Protein AF-A0A8S3IT95-F1 (afdb_monomer)

Organism: NCBI:txid392030

Structure (mmCIF, N/CA/C/O backbone):
data_AF-A0A8S3IT95-F1
#
_entry.id   AF-A0A8S3IT95-F1
#
loop_
_atom_site.group_PDB
_atom_site.id
_atom_site.type_symbol
_atom_site.label_atom_id
_atom_site.label_alt_id
_atom_site.label_comp_id
_atom_site.label_asym_id
_atom_site.label_entity_id
_atom_site.label_seq_id
_atom_site.pdbx_PDB_ins_code
_atom_site.Cartn_x
_atom_site.Cartn_y
_atom_site.Cartn_z
_atom_site.occupancy
_atom_site.B_iso_or_equiv
_atom_site.auth_seq_id
_atom_site.auth_comp_id
_atom_site.auth_asym_id
_atom_site.auth_atom_id
_atom_site.pdbx_PDB_model_num
ATOM 1 N N . MET A 1 1 ? -4.335 -45.337 5.263 1.00 39.06 1 MET A N 1
ATOM 2 C CA . MET A 1 1 ? -4.327 -43.861 5.205 1.00 39.06 1 MET A CA 1
ATOM 3 C C . MET A 1 1 ? -4.787 -43.366 6.561 1.00 39.06 1 MET A C 1
ATOM 5 O O . MET A 1 1 ? -5.963 -43.500 6.863 1.00 39.06 1 MET A O 1
ATOM 9 N N . SER A 1 2 ? -3.854 -42.951 7.419 1.00 42.09 2 SER A N 1
ATOM 10 C CA . SER A 1 2 ? -4.187 -42.431 8.750 1.00 42.09 2 SER A CA 1
ATOM 11 C C . SER A 1 2 ? -4.621 -40.979 8.597 1.00 42.09 2 SER A C 1
ATOM 13 O O . SER A 1 2 ? -3.853 -40.177 8.071 1.00 42.09 2 SER A O 1
ATOM 15 N N . ALA A 1 3 ? -5.851 -40.659 8.991 1.00 52.97 3 ALA A N 1
ATOM 16 C CA . ALA A 1 3 ? -6.292 -39.277 9.108 1.00 52.97 3 ALA A CA 1
ATOM 17 C C . ALA A 1 3 ? -5.609 -38.671 10.341 1.00 52.97 3 ALA A C 1
ATOM 19 O O . ALA A 1 3 ? -5.709 -39.231 11.431 1.00 52.97 3 ALA A O 1
ATOM 20 N N . PHE A 1 4 ? -4.87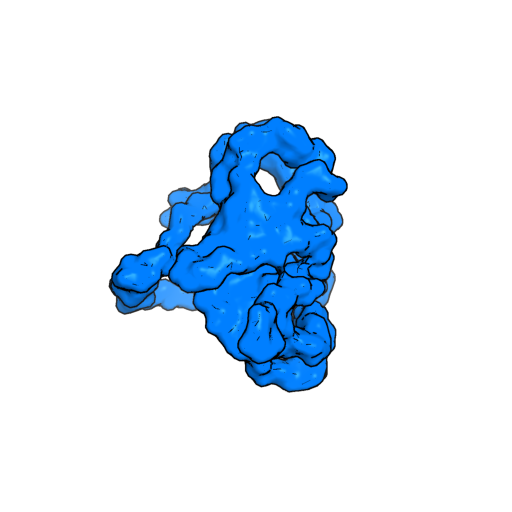2 -37.579 10.148 1.00 49.00 4 PHE A N 1
ATOM 21 C CA . PHE A 1 4 ? -4.273 -36.814 11.241 1.00 49.00 4 PHE A CA 1
ATOM 22 C C . PHE A 1 4 ? -5.365 -36.243 12.150 1.00 49.00 4 PHE A C 1
ATOM 24 O O . PHE A 1 4 ? -6.469 -35.936 11.689 1.00 49.00 4 PHE A O 1
ATOM 31 N N . SER A 1 5 ? -5.057 -36.113 13.438 1.00 67.50 5 SER A N 1
ATOM 32 C CA . SER A 1 5 ? -5.953 -35.494 14.414 1.00 67.50 5 SER A CA 1
ATOM 33 C C . SER A 1 5 ? -6.170 -34.005 14.104 1.00 67.50 5 SER A C 1
ATOM 35 O O . SER A 1 5 ? -5.347 -33.367 13.447 1.00 67.50 5 SER A O 1
ATOM 37 N N . ALA A 1 6 ? -7.271 -33.420 14.591 1.00 58.88 6 ALA A N 1
ATOM 38 C CA . ALA A 1 6 ? -7.565 -31.995 14.395 1.00 58.88 6 ALA A CA 1
ATOM 39 C C . ALA A 1 6 ? -6.437 -31.082 14.922 1.00 58.88 6 ALA A C 1
ATOM 41 O O . ALA A 1 6 ? -6.178 -30.035 14.345 1.00 58.88 6 ALA A O 1
ATOM 42 N N . GLN A 1 7 ? -5.731 -31.521 15.967 1.00 50.03 7 GLN A N 1
ATOM 43 C CA . GLN A 1 7 ? -4.608 -30.808 16.576 1.00 50.03 7 GLN A CA 1
ATO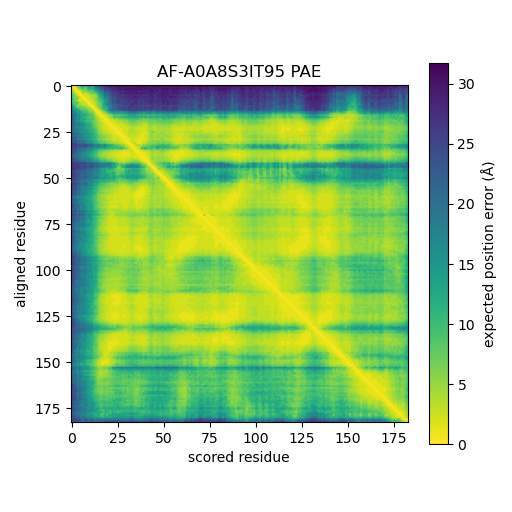M 44 C C . GLN A 1 7 ? -3.359 -30.827 15.678 1.00 50.03 7 GLN A C 1
ATOM 46 O O . GLN A 1 7 ? -2.772 -29.781 15.429 1.00 50.03 7 GLN A O 1
ATOM 51 N N . GLU A 1 8 ? -3.025 -31.980 15.088 1.00 50.78 8 GLU A N 1
ATOM 52 C CA . GLU A 1 8 ? -1.934 -32.104 14.104 1.00 50.78 8 GLU A CA 1
ATOM 53 C C . GLU A 1 8 ? -2.242 -31.354 12.796 1.00 50.78 8 GLU A C 1
ATOM 55 O O . GLU A 1 8 ? -1.333 -30.888 12.109 1.00 50.78 8 GLU A O 1
ATOM 60 N N . GLN A 1 9 ? -3.523 -31.211 12.439 1.00 54.91 9 GLN A N 1
ATOM 61 C CA . GLN A 1 9 ? -3.950 -30.363 11.322 1.00 54.91 9 GLN A CA 1
ATOM 62 C C . GLN A 1 9 ? -3.782 -28.869 11.636 1.00 54.91 9 GLN A C 1
ATOM 64 O O . GLN A 1 9 ? -3.382 -28.119 10.750 1.00 54.91 9 GLN A O 1
ATOM 69 N N . THR A 1 10 ? -4.048 -28.436 12.873 1.00 54.38 10 THR A N 1
ATOM 70 C CA . THR A 1 10 ? -3.825 -27.048 13.315 1.00 54.38 10 THR A CA 1
ATOM 71 C C . THR A 1 10 ? -2.335 -26.711 13.424 1.00 54.38 10 THR A C 1
ATOM 73 O O . THR A 1 10 ? -1.928 -25.637 12.997 1.00 54.38 10 THR A O 1
ATOM 76 N N . GLU A 1 11 ? -1.502 -27.629 13.919 1.00 52.12 11 GLU A N 1
ATOM 77 C CA . GLU A 1 11 ? -0.047 -27.424 14.003 1.00 52.12 11 GLU A CA 1
ATOM 78 C C . GLU A 1 11 ? 0.612 -27.363 12.617 1.00 52.12 11 GLU A C 1
ATOM 80 O O . GLU A 1 11 ? 1.463 -26.510 12.385 1.00 52.12 11 GLU A O 1
ATOM 85 N N . ARG A 1 12 ? 0.164 -28.178 11.651 1.00 51.81 12 ARG A N 1
ATOM 86 C CA . ARG A 1 12 ? 0.639 -28.083 10.256 1.00 51.81 12 ARG A CA 1
ATOM 87 C C . ARG A 1 12 ? 0.088 -26.882 9.489 1.00 51.81 12 ARG A C 1
ATOM 89 O O . ARG A 1 12 ? 0.729 -26.423 8.551 1.00 51.81 12 ARG A O 1
ATOM 96 N N . GLN A 1 13 ? -1.070 -26.341 9.879 1.00 50.97 13 GLN A N 1
ATOM 97 C CA . GLN A 1 13 ? -1.572 -25.072 9.329 1.00 50.97 13 GLN A CA 1
ATOM 98 C C . GLN A 1 13 ? -0.672 -23.873 9.672 1.00 50.97 13 GLN A C 1
ATOM 100 O O . GLN A 1 13 ? -0.797 -22.836 9.030 1.00 50.97 13 GLN A O 1
ATOM 105 N N . LEU A 1 14 ? 0.237 -24.006 10.644 1.00 54.38 14 LEU A N 1
ATOM 106 C CA . LEU A 1 14 ? 1.184 -22.956 11.029 1.00 54.38 14 LEU A CA 1
ATOM 107 C C . LEU A 1 14 ? 2.521 -23.016 10.270 1.00 54.38 14 LEU A C 1
ATOM 109 O O . LEU A 1 14 ? 3.334 -22.117 10.458 1.00 54.38 14 LEU A O 1
ATOM 113 N N . GLU A 1 15 ? 2.766 -24.032 9.430 1.00 61.03 15 GLU A N 1
ATOM 114 C CA . GLU A 1 15 ? 4.013 -24.145 8.644 1.00 61.03 15 GLU A CA 1
ATOM 115 C C . GLU A 1 15 ? 4.014 -23.249 7.393 1.00 61.03 15 GLU A C 1
ATOM 117 O O . GLU A 1 15 ? 5.079 -22.891 6.886 1.00 61.03 15 GLU A O 1
ATOM 122 N N . HIS A 1 16 ? 2.825 -22.885 6.897 1.00 67.38 16 HIS A N 1
ATOM 123 C CA . HIS A 1 16 ? 2.659 -22.029 5.725 1.00 67.38 16 HIS A CA 1
ATOM 124 C C . HIS A 1 16 ? 1.450 -21.103 5.889 1.00 67.38 16 HIS A C 1
ATOM 126 O O . HIS A 1 16 ? 0.327 -21.555 6.114 1.00 67.38 16 HIS A O 1
ATOM 132 N N . LEU A 1 17 ? 1.660 -19.800 5.707 1.00 78.88 17 LEU A N 1
ATOM 133 C CA . LEU A 1 17 ? 0.593 -18.804 5.701 1.00 78.88 17 LEU A CA 1
ATOM 134 C C . LEU A 1 17 ? 0.065 -18.614 4.267 1.00 78.88 17 LEU A C 1
ATOM 136 O O . LEU A 1 17 ? 0.823 -18.260 3.363 1.00 78.88 17 LEU A O 1
ATOM 140 N N . GLY A 1 18 ? -1.236 -18.825 4.055 1.00 80.31 18 GLY A N 1
ATOM 141 C CA . GLY A 1 18 ? -1.903 -18.700 2.752 1.00 80.31 18 GLY A CA 1
ATOM 142 C C . GLY A 1 18 ? -2.887 -19.849 2.482 1.00 80.31 18 GLY A C 1
ATOM 143 O O . GLY A 1 18 ? -3.231 -20.581 3.411 1.00 80.31 18 GLY A O 1
ATOM 144 N N . PRO A 1 19 ? -3.354 -20.026 1.233 1.00 85.56 19 PRO A N 1
ATOM 145 C CA . PRO A 1 19 ? -3.065 -19.197 0.062 1.00 85.56 19 PRO A CA 1
ATOM 146 C C . PRO A 1 19 ? -3.680 -17.791 0.126 1.00 85.56 19 PRO A C 1
ATOM 148 O O . PRO A 1 19 ? -4.815 -17.603 0.567 1.00 85.56 19 PRO A O 1
ATOM 151 N N . PHE A 1 20 ? -2.945 -16.804 -0.393 1.00 86.31 20 PHE A N 1
ATOM 152 C CA . PHE A 1 20 ? -3.448 -15.449 -0.624 1.00 86.31 20 PHE A CA 1
ATOM 153 C C . PHE A 1 20 ? -3.458 -15.091 -2.105 1.00 86.31 20 PHE A C 1
ATOM 155 O O . PHE A 1 20 ? -2.473 -15.278 -2.821 1.00 86.31 20 PHE A O 1
ATOM 162 N N . GLY A 1 21 ? -4.564 -14.511 -2.550 1.00 89.38 21 GLY A N 1
ATOM 163 C CA . GLY A 1 21 ? -4.659 -13.855 -3.843 1.00 89.38 21 GLY A CA 1
ATOM 164 C C . GLY A 1 21 ? -4.114 -12.435 -3.763 1.00 89.38 21 GLY A C 1
ATOM 165 O O . GLY A 1 21 ? -4.067 -11.832 -2.691 1.00 89.38 21 GLY A O 1
ATOM 166 N N . ILE A 1 22 ? -3.740 -11.888 -4.915 1.00 91.31 22 ILE A N 1
ATOM 167 C CA . ILE A 1 22 ? -3.413 -10.472 -5.059 1.00 91.31 22 ILE A CA 1
ATOM 168 C C . ILE A 1 22 ? -4.515 -9.833 -5.892 1.00 91.31 22 ILE A C 1
ATOM 170 O O . ILE A 1 22 ? -4.768 -10.268 -7.015 1.00 91.31 22 ILE A O 1
ATOM 174 N N . GLN A 1 23 ? -5.166 -8.809 -5.350 1.00 93.50 23 GLN A N 1
ATOM 175 C CA . GLN A 1 23 ? -6.208 -8.069 -6.054 1.00 93.50 23 GLN A CA 1
ATOM 176 C C . GLN A 1 23 ? -5.913 -6.578 -6.075 1.00 93.50 23 GLN A C 1
ATOM 178 O O . GLN A 1 23 ? -5.371 -6.029 -5.119 1.00 93.50 23 GLN A O 1
ATOM 183 N N . GLU A 1 24 ? -6.273 -5.950 -7.190 1.00 95.00 24 GLU A N 1
ATOM 184 C CA . GLU A 1 24 ? -6.240 -4.502 -7.352 1.00 95.00 24 GLU A CA 1
ATOM 185 C C . GLU A 1 24 ? -7.355 -3.847 -6.531 1.00 95.00 24 GLU A C 1
ATOM 187 O O . GLU A 1 24 ? -8.472 -4.364 -6.448 1.00 95.00 24 GLU A O 1
ATOM 192 N N . THR A 1 25 ? -7.038 -2.702 -5.936 1.00 93.00 25 THR A N 1
ATOM 193 C CA . THR A 1 25 ? -7.997 -1.825 -5.265 1.00 93.00 25 THR A CA 1
ATOM 194 C C . THR A 1 25 ? -8.459 -0.726 -6.223 1.00 93.00 25 THR A C 1
ATOM 196 O O . THR A 1 25 ? -7.767 -0.375 -7.178 1.00 93.00 25 THR A O 1
ATOM 199 N N . ASN A 1 26 ? -9.605 -0.113 -5.940 1.00 90.75 26 ASN A N 1
ATOM 200 C CA . ASN A 1 26 ? -10.054 1.107 -6.617 1.00 90.75 26 ASN A CA 1
ATOM 201 C C . ASN A 1 26 ? -9.569 2.382 -5.904 1.00 90.75 26 ASN A C 1
ATOM 203 O O . ASN A 1 26 ? -10.005 3.491 -6.227 1.00 90.75 26 ASN A O 1
ATOM 207 N N . ILE A 1 27 ? -8.690 2.236 -4.911 1.00 89.31 27 ILE A N 1
ATOM 208 C CA . ILE A 1 27 ? -8.175 3.336 -4.104 1.00 89.31 27 ILE A CA 1
ATOM 209 C C . ILE A 1 27 ? -7.067 4.054 -4.868 1.00 89.31 27 ILE A C 1
ATOM 211 O O . ILE A 1 27 ? -6.202 3.452 -5.500 1.00 89.31 27 ILE A O 1
ATOM 215 N N . SER A 1 28 ? -7.080 5.381 -4.786 1.00 89.00 28 SER A N 1
ATOM 216 C CA . SER A 1 28 ? -6.030 6.233 -5.338 1.00 89.00 28 SE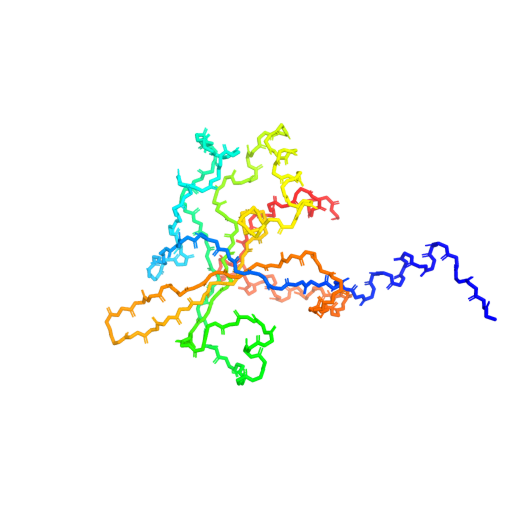R A CA 1
ATOM 217 C C . SER A 1 28 ? -5.267 6.917 -4.212 1.00 89.00 28 SER A C 1
ATOM 219 O O . SER A 1 28 ? -5.874 7.483 -3.301 1.00 89.00 28 SER A O 1
ATOM 221 N N . LEU A 1 29 ? -3.937 6.903 -4.308 1.00 92.19 29 LEU A N 1
ATOM 222 C CA . LEU A 1 29 ? -3.049 7.613 -3.392 1.00 92.19 29 LEU A CA 1
ATOM 223 C C . LEU A 1 29 ? -2.004 8.438 -4.135 1.00 92.19 29 LEU A C 1
ATOM 225 O O . LEU A 1 29 ? -1.626 8.126 -5.271 1.00 92.19 29 LEU A O 1
ATOM 229 N N . SER A 1 30 ? -1.506 9.462 -3.452 1.00 92.19 30 SER A N 1
ATOM 230 C CA . SER A 1 30 ? -0.366 10.272 -3.870 1.00 92.19 30 SER A CA 1
ATOM 231 C C . SER A 1 30 ? 0.723 10.186 -2.812 1.00 92.19 30 SER A C 1
ATOM 233 O O . SER A 1 30 ? 0.475 10.447 -1.639 1.00 92.19 30 SER A O 1
ATOM 235 N N . ILE A 1 31 ? 1.938 9.827 -3.216 1.00 91.25 31 ILE A N 1
ATOM 236 C CA . ILE A 1 31 ? 3.087 9.861 -2.309 1.00 91.25 31 ILE A CA 1
ATOM 237 C C . ILE A 1 31 ? 3.521 11.309 -2.069 1.00 91.25 31 ILE A C 1
ATOM 239 O O . ILE A 1 31 ? 3.581 12.117 -2.998 1.00 91.25 31 ILE A O 1
ATOM 243 N N . ILE A 1 32 ? 3.863 11.628 -0.828 1.00 86.69 32 ILE A N 1
ATOM 244 C CA . ILE A 1 32 ? 4.503 12.886 -0.465 1.00 86.69 32 ILE A CA 1
ATOM 245 C C . ILE A 1 32 ? 6.006 12.623 -0.505 1.00 86.69 32 ILE A C 1
ATOM 247 O O . ILE A 1 32 ? 6.564 11.978 0.388 1.00 86.69 32 ILE A O 1
ATOM 251 N N . GLN A 1 33 ? 6.658 13.094 -1.569 1.00 75.62 33 GLN A N 1
ATOM 252 C CA . GLN A 1 33 ? 8.087 12.865 -1.788 1.00 75.62 33 GLN A CA 1
ATOM 253 C C . GLN A 1 33 ? 8.908 13.243 -0.545 1.00 75.62 33 GLN A C 1
ATOM 255 O O . GLN A 1 33 ? 8.577 14.188 0.165 1.00 75.62 33 GLN A O 1
ATOM 260 N N . GLU A 1 34 ? 9.957 12.462 -0.276 1.00 78.38 34 GLU A N 1
ATOM 261 C CA . GLU A 1 34 ? 10.928 12.668 0.815 1.00 78.38 34 GLU A CA 1
ATOM 262 C C . GLU A 1 34 ? 10.406 12.487 2.252 1.00 78.38 34 GLU A C 1
ATOM 264 O O . GLU A 1 34 ? 11.217 12.366 3.165 1.00 78.38 34 GLU A O 1
ATOM 269 N N . SER A 1 35 ? 9.092 12.392 2.475 1.00 80.88 35 SER A N 1
ATOM 270 C CA . SER A 1 35 ? 8.526 12.294 3.833 1.00 80.88 35 SER A CA 1
ATOM 271 C C . SER A 1 35 ? 8.174 10.873 4.286 1.00 80.88 35 SER A C 1
ATOM 273 O O . SER A 1 35 ? 7.872 10.671 5.456 1.00 80.88 35 SER A O 1
ATOM 275 N N . GLY A 1 36 ? 8.183 9.887 3.380 1.00 87.75 36 GLY A N 1
ATOM 276 C CA . GLY A 1 36 ? 7.691 8.535 3.684 1.00 87.75 36 GLY A CA 1
ATOM 277 C C . GLY A 1 36 ? 6.175 8.473 3.914 1.00 87.75 36 GLY A C 1
ATOM 278 O O . GLY A 1 36 ? 5.661 7.446 4.352 1.00 87.75 36 GLY A O 1
ATOM 279 N N . MET A 1 37 ? 5.462 9.565 3.624 1.00 92.31 37 MET A N 1
ATOM 280 C CA . MET A 1 37 ? 4.022 9.701 3.810 1.00 92.31 37 MET A CA 1
ATOM 281 C C . MET A 1 37 ? 3.286 9.630 2.472 1.00 92.31 37 MET A C 1
ATOM 283 O O . MET A 1 37 ? 3.841 9.910 1.408 1.00 92.31 37 MET A O 1
ATOM 287 N N . TYR A 1 38 ? 2.000 9.311 2.519 1.00 93.62 38 TYR A N 1
ATOM 288 C CA . TYR A 1 38 ? 1.088 9.420 1.386 1.00 93.62 38 TYR A CA 1
ATOM 289 C C . TYR A 1 38 ? -0.211 10.108 1.803 1.00 93.62 38 TYR A C 1
ATOM 291 O O . TYR A 1 38 ? -0.557 10.128 2.983 1.00 93.62 38 TYR A O 1
ATOM 299 N N . THR A 1 39 ? -0.940 10.632 0.819 1.00 93.25 39 THR A N 1
ATOM 300 C CA . THR A 1 39 ? -2.352 11.000 0.948 1.00 93.25 39 THR A CA 1
ATOM 301 C C . THR A 1 39 ? -3.218 10.034 0.152 1.00 93.25 39 THR A C 1
ATOM 303 O O . THR A 1 39 ? -2.801 9.541 -0.899 1.00 93.25 39 THR A O 1
ATOM 306 N N . VAL A 1 40 ? -4.418 9.742 0.640 1.00 90.69 40 VAL A N 1
ATOM 307 C CA . VAL A 1 40 ? -5.365 8.813 0.016 1.00 90.69 40 VAL A CA 1
ATOM 308 C C . VAL A 1 40 ? -6.736 9.460 -0.102 1.00 90.69 40 VAL A C 1
ATOM 310 O O . VAL A 1 40 ? -7.156 10.197 0.779 1.00 90.69 40 VAL A O 1
ATOM 313 N N . ASN A 1 41 ? -7.441 9.201 -1.203 1.00 85.62 41 ASN A N 1
ATOM 314 C CA . ASN A 1 41 ? -8.823 9.649 -1.349 1.00 85.62 41 ASN A CA 1
ATOM 315 C C . ASN A 1 41 ? -9.784 8.541 -0.894 1.00 85.62 41 ASN A C 1
ATOM 317 O O . ASN A 1 41 ? -9.991 7.567 -1.621 1.00 85.62 41 ASN A O 1
ATOM 321 N N . LEU A 1 42 ? -10.373 8.704 0.296 1.00 77.88 42 LEU A N 1
ATOM 322 C CA . LEU A 1 42 ? -11.351 7.768 0.869 1.00 77.88 42 LEU A CA 1
ATOM 323 C C . LEU A 1 42 ? -12.813 8.140 0.560 1.00 77.88 42 LEU A C 1
ATOM 325 O O . LEU A 1 42 ? -13.714 7.310 0.703 1.00 77.88 42 LEU A O 1
ATOM 329 N N . ASN A 1 43 ? -13.056 9.378 0.121 1.00 63.09 43 ASN A N 1
ATOM 330 C CA . ASN A 1 43 ? -14.362 10.038 0.191 1.00 63.09 43 ASN A CA 1
ATOM 331 C C . ASN A 1 43 ? -15.407 9.528 -0.817 1.00 63.09 43 ASN A C 1
ATOM 333 O O . ASN A 1 43 ? -16.595 9.777 -0.632 1.00 63.09 43 ASN A O 1
ATOM 337 N N . GLU A 1 44 ? -15.009 8.799 -1.863 1.00 60.38 44 GLU A N 1
ATOM 338 C CA . GLU A 1 44 ? -15.931 8.401 -2.944 1.00 60.38 44 GLU A CA 1
ATOM 339 C C . GLU A 1 44 ? -16.287 6.908 -2.987 1.00 60.38 44 GLU A C 1
ATOM 341 O O . GLU A 1 44 ? -17.100 6.509 -3.822 1.00 60.38 44 GLU A O 1
ATOM 346 N N . ARG A 1 45 ? -15.668 6.053 -2.159 1.00 63.88 45 ARG A N 1
ATOM 347 C CA . ARG A 1 45 ? -15.690 4.598 -2.426 1.00 63.88 45 ARG A CA 1
ATOM 348 C C . ARG A 1 45 ? -16.132 3.705 -1.280 1.00 63.88 45 ARG A C 1
ATOM 350 O O . ARG A 1 45 ? -16.497 2.561 -1.531 1.00 63.88 45 ARG A O 1
ATOM 357 N N . LEU A 1 46 ? -16.138 4.196 -0.044 1.00 71.69 46 LEU A N 1
ATOM 358 C CA . LEU A 1 46 ? -16.336 3.340 1.123 1.00 71.69 46 LEU A CA 1
ATOM 359 C C . LEU A 1 46 ? -17.472 3.856 1.993 1.00 71.69 46 LEU A C 1
ATOM 361 O O . LEU A 1 46 ? -17.243 4.482 3.020 1.00 71.69 46 LEU A O 1
ATOM 365 N N . ASP A 1 47 ? -18.709 3.521 1.624 1.00 70.38 47 ASP A N 1
ATOM 366 C CA . ASP A 1 47 ? -19.925 3.934 2.345 1.00 70.38 47 ASP A CA 1
ATOM 367 C C . ASP A 1 47 ? -19.869 3.630 3.850 1.00 70.38 47 ASP A C 1
ATOM 369 O O . ASP A 1 47 ? -20.362 4.397 4.672 1.00 70.38 47 ASP A O 1
ATOM 373 N N . ALA A 1 48 ? -19.237 2.514 4.238 1.00 67.62 48 ALA A N 1
ATOM 374 C CA . ALA A 1 48 ? -19.082 2.146 5.650 1.00 67.62 48 ALA A CA 1
ATOM 375 C C . ALA A 1 48 ? -18.135 3.073 6.437 1.00 67.62 48 ALA A C 1
ATOM 377 O O . ALA A 1 48 ? -18.135 3.035 7.668 1.00 67.62 48 ALA A O 1
ATOM 378 N N . LEU A 1 49 ? -17.324 3.857 5.728 1.00 67.75 49 LEU A N 1
ATOM 379 C CA . LEU A 1 49 ? -16.350 4.811 6.255 1.00 67.75 49 LEU A CA 1
ATOM 380 C C . LEU A 1 49 ? -16.694 6.256 5.895 1.00 67.75 49 LEU A C 1
ATOM 382 O O . LEU A 1 49 ? -16.000 7.167 6.339 1.00 67.75 49 LEU A O 1
ATOM 386 N N . ALA A 1 50 ? -17.772 6.481 5.140 1.00 65.12 50 ALA A N 1
ATOM 387 C CA . ALA A 1 50 ? -18.274 7.815 4.874 1.00 65.12 50 ALA A CA 1
ATOM 388 C C . ALA A 1 50 ? -18.511 8.534 6.212 1.00 65.12 50 ALA A C 1
ATOM 390 O O . ALA A 1 50 ? -19.279 8.066 7.058 1.00 65.12 50 ALA A O 1
ATOM 391 N N . ASN A 1 51 ? -17.844 9.676 6.401 1.00 65.12 51 ASN A N 1
ATOM 392 C CA . ASN A 1 51 ? -17.853 10.447 7.648 1.00 65.12 51 ASN A CA 1
ATOM 393 C C . ASN A 1 51 ? -17.259 9.696 8.857 1.00 65.12 51 ASN A C 1
ATOM 395 O O . ASN A 1 51 ? -17.801 9.770 9.963 1.00 65.12 51 ASN A O 1
ATOM 399 N N . CYS A 1 52 ? -16.175 8.942 8.668 1.00 73.00 52 CYS A N 1
ATOM 400 C CA . CYS A 1 52 ? -15.381 8.401 9.770 1.00 73.00 52 CYS A CA 1
ATOM 401 C C . CYS A 1 52 ? -14.295 9.418 10.167 1.00 73.00 52 CYS A C 1
ATOM 403 O O . CYS A 1 52 ? -13.234 9.407 9.552 1.00 73.00 52 CYS A O 1
ATOM 405 N N . PRO A 1 53 ? -14.526 10.305 11.158 1.00 75.25 53 PRO A N 1
ATOM 406 C CA . PRO A 1 53 ? -13.541 11.321 11.540 1.00 75.25 53 PRO A CA 1
ATOM 407 C C . PRO A 1 53 ? -12.252 10.727 12.120 1.00 75.25 53 PRO A C 1
ATOM 409 O O . PRO A 1 53 ? -11.267 11.440 12.251 1.00 75.25 53 PRO A O 1
ATOM 412 N N . GLU A 1 54 ? -12.273 9.452 12.512 1.00 83.25 54 GLU A N 1
ATOM 413 C CA . GLU A 1 54 ? -11.121 8.756 13.073 1.00 83.25 54 GLU A CA 1
ATOM 414 C C . GLU A 1 54 ? -10.120 8.301 12.014 1.00 83.25 54 GLU A C 1
ATOM 416 O O . GLU A 1 54 ? -8.973 8.094 12.371 1.00 83.25 54 GLU A O 1
ATOM 421 N N . ILE A 1 55 ? -10.521 8.110 10.750 1.00 81.94 55 ILE A N 1
ATOM 422 C CA . ILE A 1 55 ? -9.574 7.729 9.693 1.00 81.94 55 ILE A CA 1
ATOM 423 C C . ILE A 1 55 ? -9.116 8.996 8.991 1.00 81.94 55 ILE A C 1
ATOM 425 O O . ILE A 1 55 ? -9.928 9.736 8.436 1.00 81.94 55 ILE A O 1
ATOM 429 N N . GLU A 1 56 ? -7.812 9.222 8.995 1.00 86.81 56 GLU A N 1
ATOM 430 C CA . GLU A 1 56 ? -7.219 10.331 8.268 1.00 86.81 56 GLU A CA 1
ATOM 431 C C . GLU A 1 56 ? -6.949 9.940 6.810 1.00 86.81 56 GLU A C 1
ATOM 433 O O . GLU A 1 56 ? -6.610 8.798 6.496 1.00 86.81 56 GLU A O 1
ATOM 438 N N . ASP A 1 57 ? -7.005 10.922 5.911 1.00 88.31 57 ASP A N 1
ATOM 439 C CA . ASP A 1 57 ? -6.659 10.766 4.491 1.00 88.31 57 ASP A CA 1
ATOM 440 C C . ASP A 1 57 ? -5.130 10.709 4.262 1.00 88.31 57 ASP A C 1
ATOM 442 O O . ASP A 1 57 ? -4.631 11.048 3.185 1.00 88.31 57 ASP A O 1
ATOM 446 N N . VAL A 1 58 ? -4.360 10.303 5.276 1.00 90.31 58 VAL A N 1
ATOM 447 C CA . VAL A 1 58 ? -2.897 10.217 5.249 1.00 90.31 58 VAL A CA 1
ATOM 448 C C . VAL A 1 58 ? -2.403 8.912 5.864 1.00 90.31 58 VAL A C 1
ATOM 450 O O . VAL A 1 58 ? -3.049 8.321 6.726 1.00 90.31 58 VAL A O 1
ATOM 453 N N . GLY A 1 59 ? -1.221 8.468 5.455 1.00 90.38 59 GLY A N 1
ATOM 454 C CA . GLY A 1 59 ? -0.556 7.323 6.072 1.00 90.38 59 GLY A CA 1
ATOM 455 C C . GLY A 1 59 ? 0.920 7.250 5.713 1.00 90.38 59 GLY A C 1
ATOM 456 O O . GLY A 1 59 ? 1.461 8.157 5.080 1.00 90.38 59 GLY A O 1
ATOM 457 N N . GLN A 1 60 ? 1.572 6.162 6.117 1.00 91.31 60 GLN A N 1
ATOM 458 C CA . GLN A 1 60 ? 2.998 5.939 5.873 1.00 91.31 60 GLN A CA 1
ATOM 459 C C . GLN A 1 60 ? 3.235 4.870 4.809 1.00 91.31 60 GLN A C 1
ATOM 461 O O . GLN A 1 60 ? 2.430 3.957 4.619 1.00 91.31 60 GLN A O 1
ATOM 466 N N . HIS A 1 61 ? 4.380 4.927 4.143 1.00 92.62 61 HIS A N 1
ATOM 467 C CA . HIS A 1 61 ? 4.818 3.884 3.228 1.00 92.62 61 HIS A CA 1
ATOM 468 C C . HIS A 1 61 ? 6.270 3.477 3.495 1.00 92.62 61 HIS A C 1
ATOM 470 O O . HIS A 1 61 ? 7.100 4.254 3.962 1.00 92.62 61 HIS A O 1
ATOM 476 N N . ALA A 1 62 ? 6.599 2.231 3.171 1.00 91.06 62 ALA A N 1
ATOM 477 C CA . ALA A 1 62 ? 7.967 1.739 3.160 1.00 91.06 62 ALA A CA 1
ATOM 478 C C . ALA A 1 62 ? 8.802 2.448 2.070 1.00 91.06 62 ALA A C 1
ATOM 480 O O . ALA A 1 62 ? 8.236 3.030 1.137 1.00 91.06 62 ALA A O 1
ATOM 481 N N . PRO A 1 63 ? 10.146 2.384 2.130 1.00 90.19 63 PRO A N 1
ATOM 482 C CA . PRO A 1 63 ? 10.998 2.923 1.075 1.00 90.19 63 PRO A CA 1
ATOM 483 C C . PRO A 1 63 ? 10.611 2.403 -0.315 1.00 90.19 63 PRO A C 1
ATOM 485 O O . PRO A 1 63 ? 10.289 1.225 -0.486 1.00 90.19 63 PRO A O 1
ATOM 488 N N . ILE A 1 64 ? 10.654 3.289 -1.308 1.00 93.31 64 ILE A N 1
ATOM 489 C CA . ILE A 1 64 ? 10.347 2.942 -2.696 1.00 93.31 64 ILE A CA 1
ATOM 490 C C . ILE A 1 64 ? 11.510 2.143 -3.284 1.00 93.31 64 ILE A C 1
ATOM 492 O O . ILE A 1 64 ? 12.663 2.565 -3.214 1.00 93.31 64 ILE A O 1
ATOM 496 N N . ALA A 1 65 ? 11.191 1.003 -3.891 1.00 93.88 65 ALA A N 1
ATOM 497 C CA . ALA A 1 65 ? 12.149 0.086 -4.492 1.00 93.88 65 ALA A CA 1
ATOM 498 C C . ALA A 1 65 ? 11.827 -0.160 -5.977 1.00 93.88 65 ALA A C 1
ATOM 500 O O . ALA A 1 65 ? 10.664 -0.071 -6.383 1.00 93.88 65 ALA A O 1
ATOM 501 N N . PRO A 1 66 ? 12.827 -0.475 -6.818 1.00 96.38 66 PRO A N 1
ATOM 502 C CA . PRO A 1 66 ? 12.587 -0.854 -8.205 1.00 96.38 66 PRO A CA 1
ATOM 503 C C . PRO A 1 66 ? 11.869 -2.206 -8.290 1.00 96.38 66 PRO A C 1
ATOM 505 O O . PRO A 1 66 ? 12.128 -3.117 -7.504 1.00 96.38 66 PRO A O 1
ATOM 508 N N . VAL A 1 67 ? 10.999 -2.373 -9.287 1.00 96.06 67 VAL A N 1
ATOM 509 C CA . VAL A 1 67 ? 10.406 -3.682 -9.596 1.00 96.06 67 VAL A CA 1
ATOM 510 C C . VAL A 1 67 ? 11.472 -4.564 -10.251 1.00 96.06 67 VAL A C 1
ATOM 512 O O . VAL A 1 67 ? 11.918 -4.280 -11.360 1.00 96.06 67 VAL A O 1
ATOM 515 N N . THR A 1 68 ? 11.856 -5.653 -9.585 1.00 94.94 68 THR A N 1
ATOM 516 C CA . THR A 1 68 ? 12.905 -6.584 -10.047 1.00 94.94 68 THR A CA 1
ATOM 517 C C . THR A 1 68 ? 12.362 -7.860 -10.694 1.00 94.94 68 THR A C 1
ATOM 519 O O . THR A 1 68 ? 13.116 -8.625 -11.292 1.00 94.94 68 THR A O 1
ATOM 522 N N . LEU A 1 69 ? 11.052 -8.100 -10.590 1.00 92.19 69 LEU A N 1
ATOM 523 C CA . LEU A 1 69 ? 10.408 -9.300 -11.117 1.00 92.19 69 LEU A CA 1
ATOM 524 C C . LEU A 1 69 ? 10.386 -9.311 -12.653 1.00 92.19 69 LEU A C 1
ATOM 526 O O . LEU A 1 69 ? 10.186 -8.282 -13.303 1.00 92.19 69 LEU A O 1
ATOM 530 N N . ASN A 1 70 ? 10.548 -10.500 -13.237 1.00 93.00 70 ASN A N 1
ATOM 531 C CA . ASN A 1 70 ? 10.419 -10.712 -14.681 1.00 93.00 70 ASN A CA 1
ATOM 532 C C . ASN A 1 70 ? 8.943 -10.690 -15.131 1.00 93.00 70 ASN A C 1
ATOM 534 O O . ASN A 1 70 ? 8.034 -10.688 -14.305 1.00 93.00 70 ASN A O 1
ATOM 538 N N . GLY A 1 71 ? 8.689 -10.693 -16.445 1.00 91.25 71 GLY A N 1
ATOM 539 C CA . GLY A 1 71 ? 7.330 -10.579 -16.995 1.00 91.25 71 GLY A CA 1
ATOM 540 C C . GLY A 1 71 ? 6.339 -11.629 -16.475 1.00 91.25 71 GLY A C 1
ATOM 541 O O . GLY A 1 71 ? 5.226 -11.273 -16.110 1.00 91.25 71 GLY A O 1
ATOM 542 N N . VAL A 1 72 ? 6.759 -12.894 -16.360 1.00 90.44 72 VAL A N 1
ATOM 543 C CA . VAL A 1 72 ? 5.892 -13.987 -15.878 1.00 90.44 72 VAL A CA 1
ATOM 544 C C . VAL A 1 72 ? 5.529 -13.790 -14.407 1.00 90.44 72 VAL A C 1
ATOM 546 O O . VAL A 1 72 ? 4.360 -13.871 -14.043 1.00 90.44 72 VAL A O 1
ATOM 549 N N . ALA A 1 73 ? 6.517 -13.485 -13.562 1.00 89.62 73 ALA A N 1
ATOM 550 C CA . ALA A 1 73 ? 6.285 -13.237 -12.142 1.00 89.62 73 ALA A CA 1
ATOM 551 C C . ALA A 1 73 ? 5.453 -11.966 -11.905 1.00 89.62 73 ALA A C 1
ATOM 553 O O . ALA A 1 73 ? 4.636 -11.929 -10.990 1.00 89.62 73 ALA A O 1
ATOM 554 N N . ARG A 1 74 ? 5.621 -10.936 -12.744 1.00 93.62 74 ARG A N 1
ATOM 555 C CA . ARG A 1 74 ? 4.811 -9.710 -12.695 1.00 93.62 74 ARG A CA 1
ATOM 556 C C . ARG A 1 74 ? 3.353 -9.978 -13.030 1.00 93.62 74 ARG A C 1
ATOM 558 O O . ARG A 1 74 ? 2.491 -9.536 -12.280 1.00 93.62 74 ARG A O 1
ATOM 565 N N . ASP A 1 75 ? 3.096 -10.705 -14.115 1.00 90.94 75 ASP A N 1
ATOM 566 C CA . ASP A 1 75 ? 1.736 -11.048 -14.530 1.00 90.94 75 ASP A CA 1
ATOM 567 C C . ASP A 1 75 ? 1.056 -11.918 -13.448 1.00 90.94 75 ASP A C 1
ATOM 569 O O . ASP A 1 75 ? -0.084 -11.654 -13.075 1.00 90.94 75 ASP A O 1
ATOM 573 N N . ALA A 1 76 ? 1.778 -12.878 -12.853 1.00 87.44 76 ALA A N 1
ATOM 574 C CA . ALA A 1 76 ? 1.268 -13.702 -11.750 1.00 87.44 76 ALA A CA 1
ATOM 575 C C . ALA A 1 76 ? 0.977 -12.904 -10.463 1.00 87.44 76 ALA A C 1
ATOM 577 O O . ALA A 1 76 ? 0.041 -13.226 -9.736 1.00 87.44 76 ALA A O 1
ATOM 578 N N . ALA A 1 77 ? 1.759 -11.857 -10.187 1.00 88.56 77 ALA A N 1
ATOM 579 C CA . ALA A 1 77 ? 1.574 -10.979 -9.032 1.00 88.56 77 ALA A CA 1
ATOM 580 C C . ALA A 1 77 ? 0.639 -9.781 -9.312 1.00 88.56 77 ALA A C 1
ATOM 582 O O . ALA A 1 77 ? 0.582 -8.841 -8.517 1.00 88.56 77 ALA A O 1
ATOM 583 N N . ASN A 1 78 ? -0.066 -9.792 -10.450 1.00 93.44 78 ASN A N 1
ATOM 584 C CA . ASN A 1 78 ? -0.941 -8.712 -10.904 1.00 93.44 78 ASN A CA 1
ATOM 585 C C . ASN A 1 78 ? -0.253 -7.328 -10.910 1.00 93.44 78 ASN A C 1
ATOM 587 O O . ASN A 1 78 ? -0.844 -6.319 -10.535 1.00 93.44 78 ASN A O 1
ATOM 591 N N . ILE A 1 79 ? 1.030 -7.267 -11.279 1.00 95.50 79 ILE A N 1
ATOM 592 C CA . ILE A 1 79 ? 1.810 -6.023 -11.300 1.00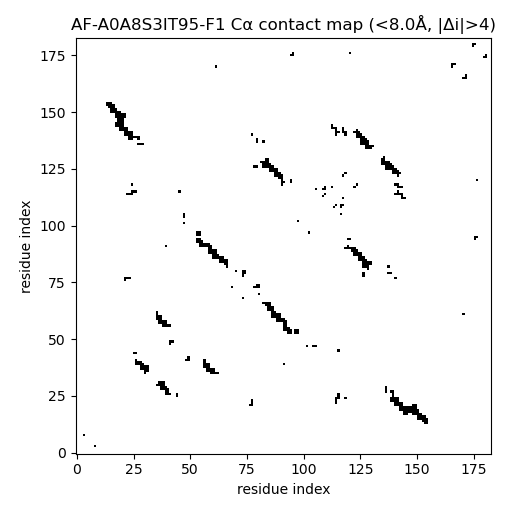 95.50 79 ILE A CA 1
ATOM 593 C C . ILE A 1 79 ? 1.610 -5.321 -12.649 1.00 95.50 79 ILE A C 1
ATOM 595 O O . ILE A 1 79 ? 1.891 -5.932 -13.686 1.00 95.50 79 ILE A O 1
ATOM 599 N N . PRO A 1 80 ? 1.266 -4.016 -12.685 1.00 95.81 80 PRO A N 1
ATOM 600 C CA . PRO A 1 80 ? 1.176 -3.277 -13.938 1.00 95.81 80 PRO A CA 1
ATOM 601 C C . PRO A 1 80 ? 2.455 -3.413 -14.765 1.00 95.81 80 PRO A C 1
ATOM 603 O O . PRO A 1 80 ? 3.556 -3.139 -14.279 1.00 95.81 80 PRO A O 1
ATOM 606 N N . ARG A 1 81 ? 2.344 -3.757 -16.052 1.00 94.12 81 ARG A N 1
ATOM 607 C CA . ARG A 1 81 ? 3.513 -3.943 -16.943 1.00 94.12 81 ARG A CA 1
ATOM 608 C C . ARG A 1 81 ? 4.416 -2.718 -17.044 1.00 94.12 81 ARG A C 1
ATOM 610 O O . ARG A 1 81 ? 5.620 -2.839 -17.221 1.00 94.12 81 ARG A O 1
ATOM 617 N N . SER A 1 82 ? 3.836 -1.535 -16.895 1.00 95.38 82 SER A N 1
ATOM 618 C CA . SER A 1 82 ? 4.558 -0.267 -16.934 1.00 95.38 82 SER A CA 1
ATOM 619 C C . SER A 1 82 ? 5.094 0.203 -15.580 1.00 95.38 82 SER A C 1
ATOM 621 O O . SER A 1 82 ? 5.607 1.316 -15.499 1.00 95.38 82 SER A O 1
ATOM 623 N N . ALA A 1 83 ? 4.894 -0.567 -14.505 1.00 97.31 83 ALA A N 1
ATOM 624 C CA . ALA A 1 83 ? 5.431 -0.222 -13.195 1.00 97.31 83 ALA A CA 1
ATOM 625 C C . ALA A 1 83 ? 6.959 -0.330 -13.218 1.00 97.31 83 ALA A C 1
ATOM 627 O O . ALA A 1 83 ? 7.512 -1.347 -13.647 1.00 97.31 83 ALA A O 1
ATOM 628 N N . THR A 1 84 ? 7.636 0.716 -12.764 1.00 96.19 84 THR A N 1
ATOM 629 C CA . THR A 1 84 ? 9.095 0.727 -12.614 1.00 96.19 84 THR A CA 1
ATOM 630 C C . THR A 1 84 ? 9.504 0.597 -11.155 1.00 96.19 84 THR A C 1
ATOM 632 O O . THR A 1 84 ? 10.568 0.053 -10.872 1.00 96.19 84 THR A O 1
ATOM 635 N N . HIS A 1 85 ? 8.642 1.029 -10.233 1.00 96.50 85 HIS A N 1
ATOM 636 C CA . HIS A 1 85 ? 8.898 1.027 -8.798 1.00 96.50 85 HIS A CA 1
ATOM 637 C C . HIS A 1 85 ? 7.663 0.584 -8.018 1.00 96.50 85 HIS A C 1
ATOM 639 O O . HIS A 1 85 ? 6.544 0.612 -8.538 1.00 96.50 85 HIS A O 1
ATOM 645 N N . PHE A 1 86 ? 7.871 0.198 -6.766 1.00 96.75 86 PHE A N 1
ATOM 646 C CA . PHE A 1 86 ? 6.814 -0.148 -5.830 1.00 96.75 86 PHE A CA 1
ATOM 647 C C . PHE A 1 86 ? 7.216 0.188 -4.391 1.00 96.75 86 PHE A C 1
ATOM 649 O O . PHE A 1 86 ? 8.398 0.354 -4.088 1.00 96.75 86 PHE A O 1
ATOM 656 N N . CYS A 1 87 ? 6.238 0.267 -3.497 1.00 95.19 87 CYS A N 1
ATOM 657 C CA . CYS A 1 87 ? 6.463 0.230 -2.056 1.00 95.19 87 CYS A CA 1
ATOM 658 C C . CYS A 1 87 ? 5.299 -0.472 -1.353 1.00 95.19 87 CYS A C 1
ATOM 660 O O . CYS A 1 87 ? 4.217 -0.628 -1.922 1.00 95.19 87 CYS A O 1
ATOM 662 N N . TRP A 1 88 ? 5.531 -0.892 -0.111 1.00 93.94 88 TRP A N 1
ATOM 663 C CA . TRP A 1 88 ? 4.442 -1.239 0.795 1.00 93.94 88 TRP A CA 1
ATOM 664 C C . TRP A 1 88 ? 3.840 0.036 1.378 1.00 93.94 88 TRP A C 1
ATOM 666 O O . TRP A 1 88 ? 4.571 0.920 1.818 1.00 93.94 88 TRP A O 1
ATOM 676 N N . VAL A 1 89 ? 2.521 0.115 1.401 1.00 93.69 89 VAL A N 1
ATOM 677 C CA . VAL A 1 89 ? 1.736 1.207 1.958 1.00 93.69 89 VAL A CA 1
ATOM 678 C C . VAL A 1 89 ? 1.012 0.663 3.175 1.00 93.69 89 VAL A C 1
ATOM 680 O O . VAL A 1 89 ? 0.262 -0.306 3.064 1.00 93.69 89 VAL A O 1
ATOM 683 N N . TYR A 1 90 ? 1.269 1.261 4.334 1.00 90.94 90 TYR A N 1
ATOM 684 C CA . TYR A 1 90 ? 0.624 0.873 5.583 1.00 90.94 90 TYR A CA 1
ATOM 685 C C . TYR A 1 90 ? -0.814 1.412 5.632 1.00 90.94 90 TYR A C 1
ATOM 687 O O . TYR A 1 90 ? -1.116 2.383 4.928 1.00 90.94 90 TYR A O 1
ATOM 695 N N . PRO A 1 91 ? -1.690 0.822 6.466 1.00 89.44 91 PRO A N 1
ATOM 696 C CA . PRO A 1 91 ? -3.009 1.376 6.763 1.00 89.44 91 PRO A CA 1
ATOM 697 C C . PRO A 1 91 ? -2.984 2.894 7.012 1.00 89.44 91 PRO A C 1
ATOM 699 O O . PRO A 1 91 ? -2.034 3.382 7.635 1.00 89.44 91 PRO A O 1
ATOM 702 N N . PRO A 1 92 ? -4.002 3.649 6.556 1.00 88.38 92 PRO A N 1
ATOM 703 C CA . PRO A 1 92 ? -4.116 5.064 6.887 1.00 88.38 92 PRO A CA 1
ATOM 704 C C . PRO A 1 92 ? -4.172 5.296 8.398 1.00 88.38 92 PRO A C 1
ATOM 706 O O . PRO A 1 92 ? -4.612 4.433 9.170 1.00 88.38 92 PRO A O 1
ATOM 709 N N . ALA A 1 93 ? -3.727 6.476 8.823 1.00 85.50 93 ALA A N 1
ATOM 710 C CA . ALA A 1 93 ? -3.706 6.838 10.229 1.00 85.50 93 ALA A CA 1
ATOM 711 C C . ALA A 1 93 ? -5.117 6.792 10.839 1.00 85.50 93 ALA A C 1
ATOM 713 O O . ALA A 1 93 ? -6.125 7.064 10.184 1.00 85.50 93 ALA A O 1
ATOM 714 N N . GLY A 1 94 ? -5.173 6.390 12.110 1.00 81.50 94 GLY A N 1
ATOM 715 C CA . GLY A 1 94 ? -6.405 6.347 12.895 1.00 81.50 94 GLY A CA 1
ATOM 716 C C . GLY A 1 94 ? -7.332 5.149 12.644 1.00 81.50 94 GLY A C 1
ATOM 717 O O . GLY A 1 94 ? -8.313 4.967 13.366 1.00 81.50 94 GLY A O 1
ATOM 718 N N . PHE A 1 95 ? -6.969 4.222 11.748 1.00 79.44 95 PHE A N 1
ATOM 719 C CA . PHE A 1 95 ? -7.690 2.950 11.584 1.00 79.44 95 PHE A CA 1
ATOM 720 C C . PHE A 1 95 ? -7.797 2.131 12.893 1.00 79.44 95 PHE A C 1
ATOM 722 O O . PHE A 1 95 ? -8.805 1.476 13.156 1.00 79.44 95 PHE A O 1
ATOM 729 N N . THR A 1 96 ? -6.797 2.209 13.773 1.00 72.31 96 THR A N 1
ATOM 730 C CA . THR A 1 96 ? -6.810 1.548 15.095 1.00 72.31 96 THR A CA 1
ATOM 731 C C . THR A 1 96 ? -7.816 2.130 16.073 1.00 72.31 96 THR A C 1
ATOM 733 O O . THR A 1 96 ? -8.256 1.445 16.997 1.00 72.31 96 THR A O 1
ATOM 736 N N . GLN A 1 97 ? -8.184 3.393 15.871 1.00 79.94 97 GLN A N 1
ATOM 737 C CA . GLN A 1 97 ? -9.019 4.186 16.771 1.00 79.94 97 GLN A CA 1
ATOM 738 C C . GLN A 1 97 ? -10.511 3.993 16.469 1.00 79.94 97 GLN A C 1
ATOM 740 O O . GLN A 1 97 ? -11.376 4.579 17.120 1.00 79.94 97 GLN A O 1
ATOM 745 N N . LEU A 1 98 ? -10.833 3.146 15.488 1.00 79.06 98 LEU A N 1
ATOM 746 C CA . LEU A 1 98 ? -12.199 2.803 15.139 1.00 79.06 98 LEU A CA 1
ATOM 747 C C . LEU A 1 98 ? -12.942 2.156 16.309 1.00 79.06 98 LEU A C 1
ATOM 749 O O . LEU A 1 98 ? -12.449 1.244 16.969 1.00 79.06 98 LEU A O 1
ATOM 753 N N . SER A 1 99 ? -14.197 2.565 16.503 1.00 82.12 99 SER A N 1
ATOM 754 C CA . SER A 1 99 ? -15.095 1.886 17.441 1.00 82.12 99 SER A CA 1
ATOM 755 C C . SER A 1 99 ? -15.342 0.426 17.040 1.00 82.12 99 SER A C 1
ATOM 757 O O . SER A 1 99 ? -15.396 0.092 15.854 1.00 82.12 99 SER A O 1
ATOM 759 N N . GLU A 1 100 ? -15.615 -0.435 18.022 1.00 81.12 100 GLU A N 1
ATOM 760 C CA . GLU A 1 100 ? -15.913 -1.861 17.803 1.00 81.12 100 GLU A CA 1
ATOM 761 C C . GLU A 1 100 ? -17.051 -2.097 16.797 1.00 81.12 100 GLU A C 1
ATOM 763 O O . GLU A 1 100 ? -16.993 -2.993 15.956 1.00 81.12 100 GLU A O 1
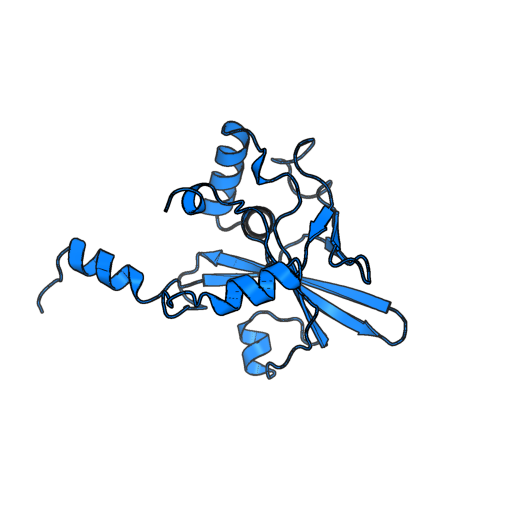ATOM 768 N N . LYS A 1 101 ? -18.072 -1.230 16.793 1.00 82.00 101 LYS A N 1
ATOM 769 C CA . LYS A 1 101 ? -19.167 -1.285 15.812 1.00 82.00 101 LYS A CA 1
ATOM 770 C C . LYS A 1 101 ? -18.674 -1.075 14.373 1.00 82.00 101 LYS A C 1
ATOM 772 O O . LYS A 1 101 ? -19.174 -1.720 13.443 1.00 82.00 101 LYS A O 1
ATOM 777 N N . ARG A 1 102 ? -17.722 -0.158 14.172 1.00 80.69 102 ARG A N 1
ATOM 778 C CA . ARG A 1 102 ? -17.125 0.105 12.856 1.00 80.69 102 ARG A CA 1
ATOM 779 C C . ARG A 1 102 ? -16.171 -1.013 12.458 1.00 80.69 102 ARG A C 1
ATOM 781 O O . ARG A 1 102 ? -16.320 -1.524 11.349 1.00 80.69 102 ARG A O 1
ATOM 788 N N . LYS A 1 103 ? -15.317 -1.482 13.375 1.00 79.56 103 LYS A N 1
ATOM 789 C CA . LYS A 1 103 ? -14.477 -2.673 13.162 1.00 79.56 103 LYS A CA 1
ATOM 790 C C . LYS A 1 103 ? -15.313 -3.876 12.726 1.00 79.56 103 LYS A C 1
ATOM 792 O O . LYS A 1 103 ? -15.040 -4.461 11.689 1.00 79.56 103 LYS A O 1
ATOM 797 N N . ALA A 1 104 ? -16.424 -4.170 13.404 1.00 80.81 104 ALA A N 1
ATOM 798 C CA . ALA A 1 104 ? -17.333 -5.253 13.016 1.00 80.81 104 ALA A CA 1
ATOM 799 C C . ALA A 1 104 ? -17.941 -5.073 11.609 1.00 80.81 104 ALA A C 1
ATOM 801 O O . ALA A 1 104 ? -18.225 -6.045 10.905 1.00 80.81 104 ALA A O 1
ATOM 802 N N . THR A 1 105 ? -18.162 -3.833 11.168 1.00 81.56 105 THR A N 1
ATOM 803 C CA . THR A 1 105 ? -18.657 -3.553 9.812 1.00 81.56 105 THR A CA 1
ATOM 804 C C . THR A 1 105 ? -17.573 -3.776 8.763 1.00 81.56 105 THR A C 1
ATOM 806 O O . THR A 1 105 ? -17.847 -4.430 7.757 1.00 81.56 105 THR A O 1
ATOM 809 N N . ILE A 1 106 ? -16.351 -3.317 9.028 1.00 80.62 106 ILE A N 1
ATOM 810 C CA . ILE A 1 106 ? -15.184 -3.551 8.173 1.00 80.62 106 ILE A CA 1
ATOM 811 C C . ILE A 1 106 ? -14.860 -5.044 8.108 1.00 80.62 106 ILE A C 1
ATOM 813 O O . ILE A 1 106 ? -14.741 -5.584 7.016 1.00 80.62 106 ILE A O 1
ATOM 817 N N . ASN A 1 107 ? -14.860 -5.753 9.236 1.00 80.69 107 ASN A N 1
ATOM 818 C CA . ASN A 1 107 ? -14.596 -7.192 9.298 1.00 80.69 107 ASN A CA 1
ATOM 819 C C . ASN A 1 107 ? -15.580 -8.002 8.445 1.00 80.69 107 ASN A C 1
ATOM 821 O O . ASN A 1 107 ? -15.185 -8.954 7.777 1.00 80.69 107 ASN A O 1
ATOM 825 N N . ARG A 1 108 ? -16.857 -7.600 8.378 1.00 81.69 108 ARG A N 1
ATOM 826 C CA . ARG A 1 108 ? -17.831 -8.232 7.468 1.00 81.69 108 ARG A CA 1
ATOM 827 C C . ARG A 1 108 ? -17.519 -7.992 5.989 1.00 81.69 108 ARG A C 1
ATOM 829 O O . ARG A 1 108 ? -17.878 -8.833 5.169 1.00 81.69 108 ARG A O 1
ATOM 836 N N . LYS A 1 109 ? -16.908 -6.859 5.638 1.00 82.44 109 LYS A N 1
ATOM 837 C CA . LYS A 1 109 ? -16.458 -6.551 4.272 1.00 82.44 109 LYS A CA 1
ATOM 838 C C . LYS A 1 109 ? -15.158 -7.288 3.938 1.00 82.44 109 LYS A C 1
ATOM 840 O O . LYS A 1 109 ? -15.096 -7.930 2.895 1.00 82.44 109 LYS A O 1
ATOM 845 N N . LEU A 1 110 ? -14.201 -7.318 4.866 1.00 80.50 110 LEU A N 1
ATOM 846 C CA . LEU A 1 110 ? -12.979 -8.128 4.781 1.00 80.50 110 LEU A CA 1
ATOM 847 C C . LEU A 1 110 ? -13.292 -9.613 4.578 1.00 80.50 110 LEU A C 1
ATOM 849 O O . LEU A 1 110 ? -12.731 -10.250 3.694 1.00 80.50 110 LEU A O 1
ATOM 853 N N . ALA A 1 111 ? -14.256 -10.158 5.327 1.00 79.56 111 ALA A N 1
ATOM 854 C CA . ALA A 1 111 ? -14.684 -11.552 5.195 1.00 79.56 111 ALA A CA 1
ATOM 855 C C . ALA A 1 111 ? -15.280 -11.887 3.815 1.00 79.56 111 ALA A C 1
ATOM 857 O O . ALA A 1 111 ? -15.363 -13.057 3.450 1.00 79.56 111 ALA A O 1
ATOM 858 N N . ARG A 1 112 ? -15.699 -10.873 3.047 1.00 82.44 112 ARG A N 1
ATOM 859 C CA . ARG A 1 112 ? -16.172 -11.014 1.662 1.00 82.44 112 ARG A CA 1
ATOM 860 C C . ARG A 1 112 ? -15.057 -10.828 0.629 1.00 82.44 112 ARG A C 1
ATOM 862 O O . ARG A 1 112 ? -15.346 -10.912 -0.558 1.00 82.44 112 ARG A O 1
ATOM 869 N N . GLY A 1 113 ? -13.821 -10.589 1.070 1.00 82.25 113 GLY A N 1
ATOM 870 C CA . GLY A 1 113 ? -12.659 -10.414 0.202 1.00 82.25 113 GLY A CA 1
ATOM 871 C C . GLY A 1 113 ? -12.639 -9.079 -0.537 1.00 82.25 113 GLY A C 1
ATOM 872 O O . GLY A 1 113 ? -12.121 -9.022 -1.643 1.00 82.25 113 GLY A O 1
ATOM 873 N N . ASP A 1 114 ? -13.232 -8.023 0.026 1.00 87.94 114 ASP A N 1
ATOM 874 C CA . ASP A 1 114 ? -13.244 -6.706 -0.615 1.00 87.94 114 ASP A CA 1
ATOM 875 C C . ASP A 1 114 ? -11.834 -6.067 -0.558 1.00 87.94 114 ASP A C 1
ATOM 877 O O . ASP A 1 114 ? -11.320 -5.833 0.548 1.00 87.94 114 ASP A O 1
ATOM 881 N N . PRO A 1 115 ? -11.174 -5.813 -1.706 1.00 90.50 115 PRO A N 1
ATOM 882 C CA . PRO A 1 115 ? -9.780 -5.375 -1.738 1.00 90.50 115 PRO A CA 1
ATOM 883 C C . PRO A 1 115 ? -9.587 -3.977 -1.143 1.00 90.50 115 PRO A C 1
ATOM 885 O O . PRO A 1 115 ? -8.571 -3.741 -0.490 1.00 90.50 115 PRO A O 1
ATOM 888 N N . ASP A 1 116 ? -10.566 -3.079 -1.273 1.00 90.00 116 ASP A N 1
ATOM 889 C CA . ASP A 1 116 ? -10.457 -1.709 -0.761 1.00 90.00 116 ASP A CA 1
ATOM 890 C C . ASP A 1 116 ? -10.486 -1.699 0.774 1.00 90.00 116 ASP A C 1
ATOM 892 O O . ASP A 1 116 ? -9.686 -1.030 1.425 1.00 90.00 116 ASP A O 1
ATOM 896 N N . TYR A 1 117 ? -11.357 -2.509 1.384 1.00 88.00 117 TYR A N 1
ATOM 897 C CA . TYR A 1 117 ? -11.355 -2.681 2.841 1.00 88.00 117 TYR A CA 1
ATOM 898 C C . TYR A 1 117 ? -10.109 -3.417 3.326 1.00 88.00 117 TYR A C 1
ATOM 900 O O . TYR A 1 117 ? -9.624 -3.138 4.423 1.00 88.00 117 TYR A O 1
ATOM 908 N N . THR A 1 118 ? -9.579 -4.335 2.518 1.00 89.25 118 THR A N 1
ATOM 909 C CA . THR A 1 118 ? -8.367 -5.076 2.874 1.00 89.25 118 THR A CA 1
ATOM 910 C C . THR A 1 118 ? -7.135 -4.182 2.871 1.00 89.25 118 THR A C 1
ATOM 912 O O . THR A 1 118 ? -6.338 -4.256 3.805 1.00 89.25 118 THR A O 1
ATOM 915 N N . PHE A 1 119 ? -7.038 -3.260 1.910 1.00 90.12 119 PHE A N 1
ATOM 916 C CA . PHE A 1 119 ? -6.049 -2.185 1.930 1.00 90.12 119 PHE A CA 1
ATOM 917 C C . PHE A 1 119 ? -6.098 -1.380 3.221 1.00 90.12 119 PHE A C 1
ATOM 919 O O . PHE A 1 119 ? -5.068 -1.135 3.839 1.00 90.12 119 PHE A O 1
ATOM 926 N N . LEU A 1 120 ? -7.289 -0.973 3.650 1.00 87.19 120 LEU A N 1
ATOM 927 C CA . LEU A 1 120 ? -7.404 -0.145 4.844 1.00 87.19 120 LEU A CA 1
ATOM 928 C C . LEU A 1 120 ? -7.042 -0.885 6.123 1.00 87.19 120 LEU A C 1
ATOM 930 O O . LEU A 1 120 ? -6.510 -0.269 7.037 1.00 87.19 120 LEU A O 1
ATOM 934 N N . ALA A 1 121 ? -7.328 -2.183 6.191 1.00 84.75 121 ALA A N 1
ATOM 935 C CA . ALA A 1 121 ? -7.043 -2.974 7.377 1.00 84.75 121 ALA A CA 1
ATOM 936 C C . ALA A 1 121 ? -5.579 -3.412 7.466 1.00 84.75 121 ALA A C 1
ATOM 938 O O . ALA A 1 121 ? -5.005 -3.414 8.552 1.00 84.75 121 ALA A O 1
ATOM 939 N N . LEU A 1 122 ? -4.985 -3.804 6.338 1.00 86.19 122 LEU A N 1
ATOM 940 C CA . LEU A 1 122 ? -3.680 -4.466 6.310 1.00 86.19 122 LEU A CA 1
ATOM 941 C C . LEU A 1 122 ? -2.609 -3.660 5.576 1.00 86.19 122 LEU A C 1
ATOM 943 O O . LEU A 1 122 ? -1.427 -3.839 5.850 1.00 86.19 122 LEU A O 1
ATOM 947 N N . GLY A 1 123 ? -2.998 -2.768 4.670 1.00 91.19 123 GLY A N 1
ATOM 948 C CA . GLY A 1 123 ? -2.108 -2.109 3.722 1.00 91.19 123 GLY A CA 1
ATOM 949 C C . GLY A 1 123 ? -2.053 -2.824 2.371 1.00 91.19 123 GLY A C 1
ATOM 950 O O . GLY A 1 123 ? -2.853 -3.713 2.061 1.00 91.19 123 GLY A O 1
ATOM 951 N N . GLY A 1 124 ? -1.104 -2.422 1.530 1.00 94.31 124 GLY A N 1
ATOM 952 C CA . GLY A 1 124 ? -0.939 -3.000 0.199 1.00 94.31 124 GLY A CA 1
ATOM 953 C C . GLY A 1 124 ? 0.320 -2.549 -0.527 1.00 94.31 124 GLY A C 1
ATOM 954 O O . GLY A 1 124 ? 1.053 -1.675 -0.076 1.00 94.31 124 GLY A O 1
ATOM 955 N N . PHE A 1 125 ? 0.574 -3.140 -1.688 1.00 96.00 125 PHE A N 1
ATOM 956 C CA . PHE A 1 125 ? 1.662 -2.757 -2.577 1.00 96.00 125 PHE A CA 1
ATOM 957 C C . PHE A 1 125 ? 1.193 -1.696 -3.565 1.00 96.00 125 PHE A C 1
ATOM 959 O O . PHE A 1 125 ? 0.389 -1.983 -4.449 1.00 96.00 125 PHE A O 1
ATOM 966 N N . ALA A 1 126 ? 1.725 -0.482 -3.451 1.00 96.75 126 ALA A N 1
ATOM 967 C CA . ALA A 1 126 ? 1.520 0.559 -4.448 1.00 96.75 126 ALA A CA 1
ATOM 968 C C . ALA A 1 126 ? 2.591 0.463 -5.536 1.00 96.75 126 ALA A C 1
ATOM 970 O O . ALA A 1 126 ? 3.781 0.340 -5.243 1.00 96.75 126 ALA A O 1
ATOM 971 N N . TYR A 1 127 ? 2.166 0.546 -6.794 1.00 97.12 127 TYR A N 1
ATOM 972 C CA . TYR A 1 127 ? 3.026 0.480 -7.968 1.00 97.12 127 TYR A CA 1
ATOM 973 C C . TYR A 1 127 ? 3.047 1.808 -8.699 1.00 97.12 127 TYR A C 1
ATOM 975 O O . TYR A 1 127 ? 2.012 2.432 -8.938 1.00 97.12 127 TYR A O 1
ATOM 983 N N . PHE A 1 128 ? 4.238 2.204 -9.131 1.00 96.38 128 PHE A N 1
ATOM 984 C CA . PHE A 1 128 ? 4.476 3.515 -9.707 1.00 96.38 128 PHE A CA 1
ATOM 985 C C . PHE A 1 128 ? 5.158 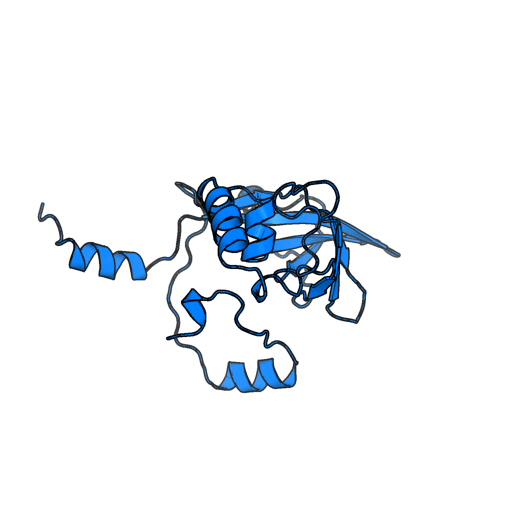3.426 -11.061 1.00 96.38 128 PHE A C 1
ATOM 987 O O . PHE A 1 128 ? 5.951 2.520 -11.338 1.00 96.38 128 PHE A O 1
ATOM 994 N N . ARG A 1 129 ? 4.913 4.450 -11.875 1.00 95.69 129 ARG A N 1
ATOM 995 C CA . ARG A 1 129 ? 5.773 4.814 -12.994 1.00 95.69 129 ARG A CA 1
ATOM 996 C C . ARG A 1 129 ? 6.509 6.096 -12.651 1.00 95.69 129 ARG A C 1
ATOM 998 O O . ARG A 1 129 ? 5.884 7.116 -12.369 1.00 95.69 129 ARG A O 1
ATOM 1005 N N . PHE A 1 130 ? 7.829 6.008 -12.671 1.00 92.19 130 PHE A N 1
ATOM 1006 C CA . PHE A 1 130 ? 8.714 7.156 -12.553 1.00 92.19 130 PHE A CA 1
ATOM 1007 C C . PHE A 1 130 ? 9.061 7.621 -13.961 1.00 92.19 130 PHE A C 1
ATOM 1009 O O . PHE A 1 130 ? 9.730 6.899 -14.700 1.00 92.19 130 PHE A O 1
ATOM 1016 N N . ASP A 1 131 ? 8.591 8.812 -14.306 1.00 88.00 131 ASP A N 1
ATOM 1017 C CA . ASP A 1 131 ? 9.020 9.545 -15.489 1.00 88.00 131 ASP A CA 1
ATOM 1018 C C . ASP A 1 131 ? 9.994 10.655 -15.052 1.00 88.00 131 ASP A C 1
ATOM 1020 O O . ASP A 1 131 ? 10.163 10.927 -13.863 1.00 88.00 131 ASP A O 1
ATOM 1024 N N . LYS A 1 132 ? 10.650 11.330 -16.005 1.00 83.94 132 LYS A N 1
ATOM 1025 C CA . LYS A 1 132 ? 11.726 12.307 -15.724 1.00 83.94 132 LYS A CA 1
ATOM 1026 C C . LYS A 1 132 ? 11.341 13.415 -14.724 1.00 83.94 132 LYS A C 1
ATOM 1028 O O . LYS A 1 132 ? 12.222 13.957 -14.065 1.00 83.94 132 LYS A O 1
ATOM 1033 N N . TYR A 1 133 ? 10.055 13.756 -14.631 1.00 84.75 133 TYR A N 1
ATOM 1034 C CA . TYR A 1 133 ? 9.552 14.870 -13.818 1.00 84.75 133 TYR A CA 1
ATOM 1035 C C . TYR A 1 133 ? 8.319 14.521 -12.978 1.00 84.75 133 TYR A C 1
ATOM 1037 O O . TYR A 1 133 ? 7.726 15.411 -12.375 1.00 84.75 133 TYR A O 1
ATOM 1045 N N . SER A 1 134 ? 7.886 13.261 -12.962 1.00 85.62 134 SER A N 1
ATOM 1046 C CA . SER A 1 134 ? 6.645 12.881 -12.292 1.00 85.62 134 SER A CA 1
ATOM 1047 C C . SER A 1 134 ? 6.692 11.455 -11.768 1.00 85.62 134 SER A C 1
ATOM 1049 O O . SER A 1 134 ? 7.288 10.558 -12.365 1.00 85.62 134 SER A O 1
ATOM 1051 N N . VAL A 1 135 ? 6.002 11.250 -10.648 1.00 90.12 135 VAL A N 1
ATOM 1052 C CA . VAL A 1 135 ? 5.664 9.923 -10.146 1.00 90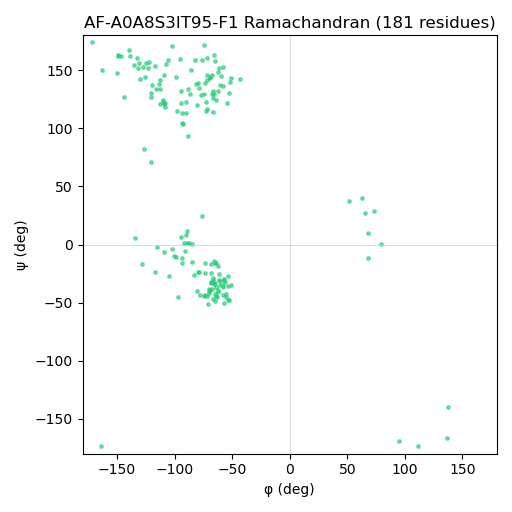.12 135 VAL A CA 1
ATOM 1053 C C . VAL A 1 135 ? 4.171 9.737 -10.332 1.00 90.12 135 VAL A C 1
ATOM 1055 O O . VAL A 1 135 ? 3.372 10.515 -9.816 1.00 90.12 135 VAL A O 1
ATOM 1058 N N . LYS A 1 136 ? 3.795 8.713 -11.093 1.00 93.19 136 LYS A N 1
ATOM 1059 C CA . LYS A 1 136 ? 2.400 8.335 -11.290 1.00 93.19 136 LYS A CA 1
ATOM 1060 C C . LYS A 1 136 ? 2.117 7.035 -10.552 1.00 93.19 136 LYS A C 1
ATOM 1062 O O . LYS A 1 136 ? 2.690 6.003 -10.907 1.00 93.19 136 LYS A O 1
ATOM 1067 N N . THR A 1 137 ? 1.206 7.073 -9.584 1.00 94.75 137 THR A N 1
ATOM 1068 C CA . THR A 1 137 ? 0.590 5.865 -9.019 1.00 94.75 137 THR A CA 1
ATOM 1069 C C . THR A 1 137 ? -0.210 5.176 -10.119 1.00 94.75 137 THR A C 1
ATOM 1071 O O . THR A 1 137 ? -1.036 5.802 -10.785 1.00 94.75 137 THR A O 1
ATOM 1074 N N . LEU A 1 138 ? 0.096 3.908 -10.371 1.00 95.75 138 LEU A N 1
ATOM 1075 C CA . LEU A 1 138 ? -0.570 3.105 -11.392 1.00 95.75 138 LEU A CA 1
ATOM 1076 C C . LEU A 1 138 ? -1.670 2.243 -10.794 1.00 95.75 138 LEU A C 1
ATOM 1078 O O . LEU A 1 138 ? -2.730 2.140 -11.392 1.00 95.75 138 LEU A O 1
ATOM 1082 N N . GLN A 1 139 ? -1.369 1.598 -9.669 1.00 96.06 139 GLN A N 1
ATOM 1083 C CA . GLN A 1 139 ? -2.194 0.548 -9.091 1.00 96.06 139 GLN A CA 1
ATOM 1084 C C . GLN A 1 139 ? -1.791 0.332 -7.635 1.00 96.06 139 GLN A C 1
ATOM 1086 O O . GLN A 1 139 ? -0.619 0.508 -7.288 1.00 96.06 139 GLN A O 1
ATOM 1091 N N . ILE A 1 140 ? -2.742 -0.088 -6.810 1.00 95.75 140 ILE A N 1
ATOM 1092 C CA . ILE A 1 140 ? -2.488 -0.608 -5.469 1.00 95.75 140 ILE A CA 1
ATOM 1093 C C . ILE A 1 140 ? -3.029 -2.030 -5.430 1.00 95.75 140 ILE A C 1
ATOM 1095 O O . ILE A 1 140 ? -4.165 -2.270 -5.829 1.00 95.75 140 ILE A O 1
ATOM 1099 N N . ASN A 1 141 ? -2.212 -2.959 -4.948 1.00 95.50 141 ASN A N 1
ATOM 1100 C CA . ASN A 1 141 ? -2.594 -4.348 -4.761 1.00 95.50 141 ASN A CA 1
ATOM 1101 C C . ASN A 1 141 ? -2.647 -4.721 -3.291 1.00 95.50 141 ASN A C 1
ATOM 1103 O O . ASN A 1 141 ? -1.745 -4.375 -2.530 1.00 95.50 141 ASN A O 1
ATOM 1107 N N . CYS A 1 142 ? -3.632 -5.528 -2.923 1.00 92.81 142 CYS A N 1
ATOM 1108 C CA . CYS A 1 142 ? -3.791 -6.055 -1.576 1.00 92.81 142 CYS A CA 1
ATOM 1109 C C . CYS A 1 142 ? -3.871 -7.574 -1.577 1.00 92.81 142 CYS A C 1
ATOM 1111 O O . CYS A 1 142 ? -4.222 -8.204 -2.579 1.00 92.81 142 CYS A O 1
ATOM 1113 N N . LEU A 1 143 ? -3.527 -8.151 -0.428 1.00 88.50 143 LEU A N 1
ATOM 1114 C CA . LEU A 1 143 ? -3.691 -9.575 -0.179 1.00 88.50 143 LEU A CA 1
ATOM 1115 C C . LEU A 1 143 ? -5.158 -9.853 0.108 1.00 88.50 143 LEU A C 1
ATOM 1117 O O . LEU A 1 143 ? -5.731 -9.224 0.984 1.00 88.50 143 LEU A O 1
ATOM 1121 N N . VAL A 1 144 ? -5.752 -10.814 -0.580 1.00 87.62 144 VAL A N 1
ATOM 1122 C CA . VAL A 1 144 ? -7.100 -11.303 -0.277 1.00 87.62 144 VAL A CA 1
ATOM 1123 C C . VAL A 1 144 ? -7.047 -12.793 0.005 1.00 87.62 144 VAL A C 1
ATOM 1125 O O . VAL A 1 144 ? -6.142 -13.496 -0.449 1.00 87.62 144 VAL A O 1
ATOM 1128 N N . LYS A 1 145 ? -8.032 -13.309 0.739 1.00 83.94 145 LYS A N 1
ATOM 1129 C CA . LYS A 1 145 ? -8.194 -14.757 0.858 1.00 83.94 145 LYS A CA 1
ATOM 1130 C C . LYS A 1 145 ? -8.492 -15.340 -0.525 1.00 83.94 145 LYS A C 1
ATOM 1132 O O . LYS A 1 145 ? -9.365 -14.835 -1.227 1.00 83.94 145 LYS A O 1
ATOM 1137 N N . ALA A 1 146 ? -7.785 -16.399 -0.896 1.00 85.06 146 ALA A N 1
ATOM 1138 C CA . ALA A 1 146 ? -8.004 -17.109 -2.148 1.00 85.06 146 ALA A CA 1
ATOM 1139 C C . ALA A 1 146 ? -7.883 -18.618 -1.930 1.00 85.06 146 ALA A C 1
ATOM 1141 O O . ALA A 1 146 ? -7.409 -19.058 -0.887 1.00 85.06 146 ALA A O 1
ATOM 1142 N N . ASP A 1 147 ? -8.306 -19.400 -2.921 1.00 83.19 147 ASP A N 1
ATOM 1143 C CA . ASP A 1 147 ? -8.150 -20.862 -2.913 1.00 83.19 147 ASP A CA 1
ATOM 1144 C C . ASP A 1 147 ? -6.770 -21.296 -3.442 1.00 83.19 147 ASP A C 1
ATOM 1146 O O . ASP A 1 147 ? -6.344 -22.435 -3.262 1.00 83.19 147 ASP A O 1
ATOM 1150 N N . ASN A 1 148 ? -6.056 -20.383 -4.105 1.00 79.75 148 ASN A N 1
ATOM 1151 C CA . ASN A 1 148 ? -4.701 -20.546 -4.617 1.00 79.75 148 ASN A CA 1
ATOM 1152 C C . ASN A 1 148 ? -3.960 -19.196 -4.604 1.00 79.75 148 ASN A C 1
ATOM 1154 O O . ASN A 1 148 ? -4.579 -18.141 -4.492 1.00 79.75 148 ASN A O 1
ATOM 1158 N N . GLY A 1 149 ? -2.629 -19.218 -4.710 1.00 83.62 149 GLY A N 1
ATOM 1159 C CA . GLY A 1 149 ? -1.831 -17.994 -4.820 1.00 83.62 149 GLY A CA 1
ATOM 1160 C C . GLY A 1 149 ? -0.560 -18.012 -3.982 1.00 83.62 149 GLY A C 1
ATOM 1161 O O . GLY A 1 149 ? 0.149 -19.020 -3.931 1.00 83.62 149 GLY A O 1
ATOM 1162 N N . LEU A 1 150 ? -0.256 -16.873 -3.364 1.00 82.69 150 LEU A N 1
ATOM 1163 C CA . LEU A 1 150 ? 0.923 -16.679 -2.534 1.00 82.69 150 LEU A CA 1
ATOM 1164 C C . LEU A 1 150 ? 0.844 -17.530 -1.270 1.00 82.69 150 LEU A C 1
ATOM 1166 O O . LEU A 1 150 ? -0.158 -17.512 -0.556 1.00 82.69 150 LEU A O 1
ATOM 1170 N N . HIS A 1 151 ? 1.941 -18.224 -1.000 1.00 84.75 151 HIS A N 1
ATOM 1171 C CA . HIS A 1 151 ? 2.193 -18.909 0.254 1.00 84.75 151 HIS A CA 1
ATOM 1172 C C . HIS A 1 151 ? 3.452 -18.300 0.849 1.00 84.75 151 HIS A C 1
ATOM 1174 O O . HIS A 1 151 ? 4.418 -18.037 0.129 1.00 84.75 151 HIS A O 1
ATOM 1180 N N . PHE A 1 152 ? 3.418 -18.053 2.147 1.00 82.12 152 PHE A N 1
ATOM 1181 C CA . PHE A 1 152 ? 4.571 -17.585 2.889 1.00 82.12 152 PHE A CA 1
ATOM 1182 C C . PHE A 1 152 ? 5.035 -18.713 3.794 1.00 82.12 152 PHE A C 1
ATOM 1184 O O . PHE A 1 152 ? 4.253 -19.243 4.583 1.00 82.12 152 PHE A O 1
ATOM 1191 N N . ASP A 1 153 ? 6.305 -19.068 3.656 1.00 79.81 153 ASP A N 1
ATOM 1192 C CA . ASP A 1 153 ? 6.975 -19.964 4.585 1.00 79.81 153 ASP A CA 1
ATOM 1193 C C . ASP A 1 153 ? 7.215 -19.255 5.922 1.00 79.81 153 ASP A C 1
ATOM 1195 O O . ASP A 1 153 ? 7.242 -18.022 6.008 1.00 79.81 153 ASP A O 1
ATOM 1199 N N . GLY A 1 154 ? 7.439 -20.047 6.964 1.00 69.31 154 GLY A N 1
ATOM 1200 C CA . GLY A 1 154 ? 7.667 -19.546 8.314 1.00 69.31 154 GLY A CA 1
ATOM 1201 C C . GLY A 1 154 ? 6.502 -19.891 9.241 1.00 69.31 154 GLY A C 1
ATOM 1202 O O . GLY A 1 154 ? 5.620 -20.648 8.853 1.00 69.31 154 GLY A O 1
ATOM 1203 N N . PRO A 1 155 ? 6.491 -19.382 10.483 1.00 73.56 155 PRO A N 1
ATOM 1204 C CA . PRO A 1 155 ? 7.159 -18.170 10.964 1.00 73.56 155 PRO A CA 1
ATOM 1205 C C . PRO A 1 155 ? 8.687 -18.277 11.089 1.00 73.56 155 PRO A C 1
ATOM 1207 O O . PRO A 1 155 ? 9.231 -19.316 11.451 1.00 73.56 155 PRO A O 1
ATOM 1210 N N . TYR A 1 156 ? 9.390 -17.170 10.830 1.00 81.00 156 TYR A N 1
ATOM 1211 C CA . TYR A 1 156 ? 10.833 -17.046 11.068 1.00 81.00 156 TYR A CA 1
ATOM 1212 C C . TYR A 1 156 ? 11.110 -16.328 12.393 1.00 81.00 156 TYR A C 1
ATOM 1214 O O . TYR A 1 156 ? 10.414 -15.377 12.750 1.00 81.00 156 TYR A O 1
ATOM 1222 N N . SER A 1 157 ? 12.160 -16.741 13.109 1.00 84.62 157 SER A N 1
ATOM 1223 C CA . SER A 1 157 ? 12.573 -16.075 14.349 1.00 84.62 157 SER A CA 1
ATOM 1224 C C . SER A 1 157 ? 13.082 -14.658 14.082 1.00 84.62 157 SER A C 1
ATOM 1226 O O . SER A 1 157 ? 14.012 -14.453 13.298 1.00 84.62 157 SER A O 1
ATOM 1228 N N . TRP A 1 158 ? 12.499 -13.685 14.780 1.00 87.00 158 TRP A N 1
ATOM 1229 C CA . TRP A 1 158 ? 12.941 -12.296 14.744 1.00 87.00 158 TRP A CA 1
ATOM 1230 C C . TRP A 1 158 ? 14.339 -12.144 15.356 1.00 87.00 158 TRP A C 1
ATOM 1232 O O . TRP A 1 158 ? 14.580 -12.592 16.477 1.00 87.00 158 TRP A O 1
ATOM 1242 N N . GLN A 1 159 ? 15.256 -11.480 14.648 1.00 90.25 159 GLN A N 1
ATOM 1243 C CA . GLN A 1 159 ? 16.602 -11.205 15.155 1.00 90.25 159 GLN A CA 1
ATOM 1244 C C . GLN A 1 159 ? 16.664 -9.818 15.797 1.00 90.25 159 GLN A C 1
ATOM 1246 O O . GLN A 1 159 ? 16.234 -8.821 15.215 1.00 90.25 159 GLN A O 1
ATOM 1251 N N . SER A 1 160 ? 17.236 -9.731 16.999 1.00 88.44 160 SER A N 1
ATOM 1252 C CA . SER A 1 160 ? 17.276 -8.478 17.769 1.00 88.44 160 SER A CA 1
ATOM 1253 C C . SER A 1 160 ? 18.037 -7.341 17.068 1.00 88.44 160 SER A C 1
ATOM 1255 O O . SER A 1 160 ? 17.745 -6.164 17.305 1.00 88.44 160 SER A O 1
ATOM 1257 N N . GLU A 1 161 ? 18.989 -7.653 16.178 1.00 91.62 161 GLU A N 1
ATOM 1258 C CA . GLU A 1 161 ? 19.651 -6.639 15.353 1.00 91.62 161 GLU A CA 1
ATOM 1259 C C . GLU A 1 161 ? 18.687 -5.891 14.423 1.00 91.62 161 GLU A C 1
ATOM 1261 O O . GLU A 1 161 ? 18.898 -4.700 14.175 1.00 91.62 161 GLU A O 1
ATOM 1266 N N . TYR A 1 162 ? 17.609 -6.537 13.963 1.00 90.44 162 TYR A N 1
ATOM 1267 C CA . TYR A 1 162 ? 16.619 -5.910 13.089 1.00 90.44 162 TYR A CA 1
ATOM 1268 C C . TYR A 1 162 ? 15.912 -4.777 13.821 1.00 90.44 162 TYR A C 1
ATOM 1270 O O . TYR A 1 162 ? 15.790 -3.686 13.269 1.00 90.44 162 TYR A O 1
ATOM 1278 N N . THR A 1 163 ? 15.548 -4.980 15.093 1.00 88.88 163 THR A N 1
ATOM 1279 C CA . THR A 1 163 ? 14.957 -3.927 15.931 1.00 88.88 163 THR A CA 1
ATOM 1280 C C . THR A 1 163 ? 15.873 -2.715 16.013 1.00 88.88 163 THR A C 1
ATOM 1282 O O . THR A 1 163 ? 15.447 -1.603 15.729 1.00 88.88 163 THR A O 1
ATOM 1285 N N . LYS A 1 164 ? 17.159 -2.907 16.327 1.00 86.19 164 LYS A N 1
ATOM 1286 C CA . LYS A 1 164 ? 18.105 -1.784 16.445 1.00 86.19 164 LYS A CA 1
ATOM 1287 C C . LYS A 1 164 ? 18.186 -0.969 15.154 1.00 86.19 164 LYS A C 1
ATOM 1289 O O . LYS A 1 164 ? 18.209 0.260 15.207 1.00 86.19 164 LYS A O 1
ATOM 1294 N N . HIS A 1 165 ? 18.237 -1.647 14.010 1.00 86.19 165 HIS A N 1
ATOM 1295 C CA . HIS A 1 165 ? 18.347 -0.988 12.715 1.00 86.19 165 HIS A CA 1
ATOM 1296 C C . HIS A 1 165 ? 17.048 -0.272 12.327 1.00 86.19 165 HIS A C 1
ATOM 1298 O O . HIS A 1 165 ? 17.068 0.927 12.064 1.00 86.19 165 HIS A O 1
ATOM 1304 N N . LEU A 1 166 ? 15.910 -0.967 12.394 1.00 84.94 166 LEU A N 1
ATOM 1305 C CA . LEU A 1 166 ? 14.604 -0.412 12.039 1.00 84.94 166 LEU A CA 1
ATOM 1306 C C . LEU A 1 166 ? 14.186 0.731 12.974 1.00 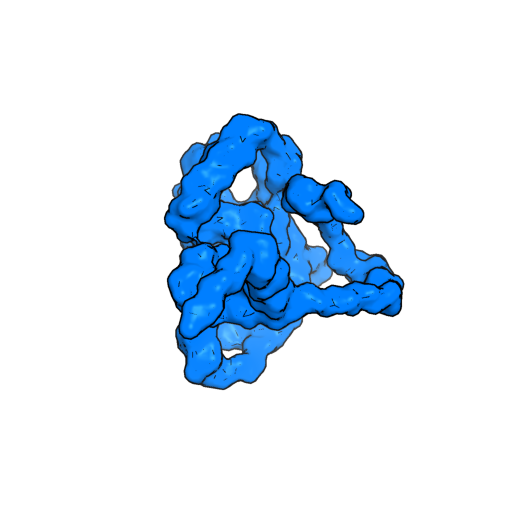84.94 166 LEU A C 1
ATOM 1308 O O . LEU A 1 166 ? 13.636 1.720 12.499 1.00 84.94 166 LEU A O 1
ATOM 1312 N N . SER A 1 167 ? 14.497 0.657 14.275 1.00 85.44 167 SER A N 1
ATOM 1313 C CA . SER A 1 167 ? 14.260 1.763 15.215 1.00 85.44 167 SER A CA 1
ATOM 1314 C C . SER A 1 167 ? 15.097 2.986 14.865 1.00 85.44 167 SER A C 1
ATOM 1316 O O . 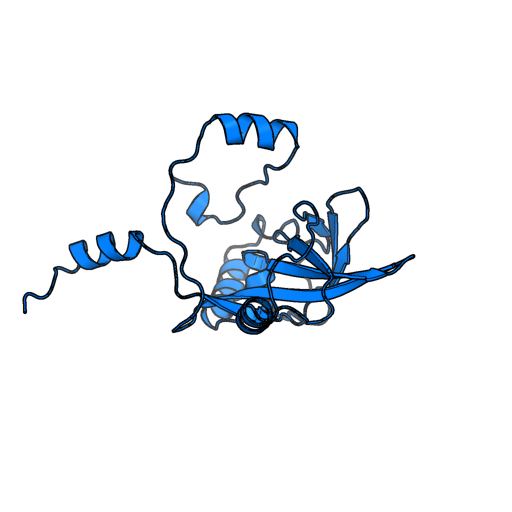SER A 1 167 ? 14.570 4.094 14.857 1.00 85.44 167 SER A O 1
ATOM 1318 N N . LYS A 1 168 ? 16.383 2.802 14.536 1.00 83.88 168 LYS A N 1
ATOM 1319 C CA . LYS A 1 168 ? 17.257 3.907 14.114 1.00 83.88 168 LYS A CA 1
ATOM 1320 C C . LYS A 1 168 ? 16.740 4.589 12.844 1.00 83.88 168 LYS A C 1
ATOM 1322 O O . LYS A 1 168 ? 16.893 5.797 12.704 1.00 83.88 168 LYS A O 1
ATOM 1327 N N . GLU A 1 169 ? 16.144 3.823 11.938 1.00 81.19 169 GLU A N 1
ATOM 1328 C CA . GLU A 1 169 ? 15.568 4.329 10.688 1.00 81.19 169 GLU A CA 1
ATOM 1329 C C . GLU A 1 169 ? 14.128 4.849 10.833 1.00 81.19 169 GLU A C 1
ATOM 1331 O O . GLU A 1 169 ? 13.539 5.264 9.840 1.00 81.19 169 GLU A O 1
ATOM 1336 N N . GLY A 1 170 ? 13.538 4.821 12.035 1.00 76.06 170 GLY A N 1
ATOM 1337 C CA . GLY A 1 170 ? 12.153 5.256 12.246 1.00 76.06 170 GLY A CA 1
ATOM 1338 C C . GLY A 1 170 ? 11.120 4.377 11.531 1.00 76.06 170 GLY A C 1
ATOM 1339 O O . GLY A 1 170 ? 10.052 4.850 11.167 1.00 76.06 170 GLY A O 1
ATOM 1340 N N . ARG A 1 171 ? 11.439 3.097 11.299 1.00 76.88 171 ARG A N 1
ATOM 1341 C CA . ARG A 1 171 ? 10.613 2.153 10.525 1.00 76.88 171 ARG A CA 1
ATOM 1342 C C . ARG A 1 171 ? 9.677 1.292 11.372 1.00 76.88 171 ARG A C 1
ATOM 1344 O O . ARG A 1 171 ? 9.048 0.383 10.835 1.00 76.88 171 ARG A O 1
ATOM 1351 N N . PHE A 1 172 ? 9.588 1.553 12.673 1.00 78.38 172 PHE A N 1
ATOM 1352 C CA . PHE A 1 172 ? 8.550 0.959 13.511 1.00 78.38 172 PHE A CA 1
ATOM 1353 C C . PHE A 1 172 ? 7.249 1.737 13.359 1.00 78.38 172 PHE A C 1
ATOM 1355 O O . PHE A 1 172 ? 7.258 2.963 13.308 1.00 78.38 172 PHE A O 1
ATOM 1362 N N . GLN A 1 173 ? 6.149 0.999 13.283 1.00 71.50 173 GLN A N 1
ATOM 1363 C CA . GLN A 1 173 ? 4.793 1.521 13.374 1.00 71.50 173 GLN A CA 1
ATOM 1364 C C . GLN A 1 173 ? 4.142 0.910 14.607 1.00 71.50 173 GLN A C 1
ATOM 1366 O O . GLN A 1 173 ? 4.500 -0.207 15.000 1.00 71.50 173 GLN A O 1
ATOM 1371 N N . ASP A 1 174 ? 3.171 1.613 15.176 1.00 71.31 174 ASP A N 1
ATOM 1372 C CA . ASP A 1 174 ? 2.291 1.005 16.162 1.00 71.31 174 ASP A CA 1
ATOM 1373 C C . ASP A 1 174 ? 1.591 -0.200 15.531 1.00 71.31 174 ASP A C 1
ATOM 1375 O O . ASP A 1 174 ? 1.142 -0.156 14.381 1.00 71.31 174 ASP A O 1
ATOM 1379 N N . VAL A 1 175 ? 1.515 -1.299 16.278 1.00 70.25 175 VAL A N 1
ATOM 1380 C CA . VAL A 1 175 ? 0.788 -2.485 15.832 1.00 70.25 175 VAL A CA 1
ATOM 1381 C C . VAL A 1 175 ? -0.690 -2.125 15.771 1.00 70.25 175 VAL A C 1
ATOM 1383 O O . VAL A 1 175 ? -1.315 -1.832 16.788 1.00 70.25 175 VAL A O 1
ATOM 1386 N N . THR A 1 176 ? -1.245 -2.121 14.561 1.00 64.62 176 THR A N 1
ATOM 1387 C CA . THR A 1 176 ? -2.614 -1.655 14.329 1.00 64.62 176 THR A CA 1
ATOM 1388 C C . THR A 1 176 ? -3.669 -2.758 14.362 1.00 64.62 176 THR A C 1
ATOM 1390 O O . THR A 1 176 ? -4.870 -2.484 14.411 1.00 64.62 176 THR A O 1
ATOM 1393 N N . ILE A 1 177 ? -3.226 -4.010 14.363 1.00 66.44 177 ILE A N 1
ATOM 1394 C CA . ILE A 1 177 ? -4.072 -5.199 14.359 1.00 66.44 177 ILE A CA 1
ATOM 1395 C C . ILE A 1 177 ? -4.181 -5.679 15.802 1.00 66.44 177 ILE A C 1
ATOM 1397 O O . ILE A 1 177 ? -3.177 -6.059 16.398 1.00 66.44 177 ILE A O 1
ATOM 1401 N N . SER A 1 178 ? -5.386 -5.638 16.372 1.00 64.00 178 SER A N 1
ATOM 1402 C CA . SER A 1 178 ? -5.610 -5.930 17.795 1.00 64.00 178 SER A CA 1
ATOM 1403 C C . SER A 1 178 ? -5.134 -7.333 18.184 1.00 64.00 178 SER A C 1
ATOM 1405 O O . SER A 1 178 ? -4.564 -7.516 19.251 1.00 64.00 178 SER A O 1
ATOM 1407 N N . GLU A 1 179 ? -5.276 -8.298 17.281 1.00 68.88 179 GLU A N 1
ATOM 1408 C CA . GLU A 1 179 ? -4.831 -9.683 17.436 1.00 68.88 179 GLU A CA 1
ATOM 1409 C C . GLU A 1 179 ? -3.301 -9.840 17.518 1.00 68.88 179 GLU A C 1
ATOM 1411 O O . GLU A 1 179 ? -2.822 -10.903 17.899 1.00 68.88 179 GLU A O 1
ATOM 1416 N N . LEU A 1 180 ? -2.533 -8.804 17.164 1.00 66.25 180 LEU A N 1
ATOM 1417 C CA . LEU A 1 180 ? -1.068 -8.788 17.232 1.00 66.25 180 LEU A CA 1
ATOM 1418 C C . LEU A 1 180 ? -0.524 -8.010 18.444 1.00 66.25 180 LEU A C 1
ATOM 1420 O O . LEU A 1 180 ? 0.691 -7.954 18.617 1.00 66.25 180 LEU A O 1
ATOM 1424 N N . ILE A 1 181 ? -1.386 -7.374 19.246 1.00 65.94 181 ILE A N 1
ATOM 1425 C CA . ILE A 1 181 ? -0.972 -6.526 20.380 1.00 65.94 181 ILE A CA 1
ATOM 1426 C C . ILE A 1 181 ? -0.690 -7.359 21.646 1.00 65.94 181 ILE A C 1
ATOM 1428 O O . ILE A 1 181 ? 0.148 -6.955 22.448 1.00 65.94 181 ILE A O 1
ATOM 1432 N N . ASP A 1 182 ? -1.309 -8.538 21.785 1.00 47.66 182 ASP A N 1
ATOM 1433 C CA . ASP A 1 182 ? -1.208 -9.405 22.971 1.00 47.66 182 ASP A CA 1
ATOM 1434 C C . ASP A 1 182 ? -0.636 -10.797 22.633 1.00 47.66 182 ASP A C 1
ATOM 1436 O O . ASP A 1 182 ? -1.351 -11.804 22.670 1.00 47.66 182 ASP A O 1
ATOM 1440 N N . VAL A 1 183 ? 0.663 -10.864 22.315 1.00 45.75 183 VAL A N 1
ATOM 1441 C CA . VAL A 1 183 ? 1.414 -12.133 22.205 1.00 45.75 183 VAL A CA 1
ATOM 1442 C C . VAL A 1 183 ? 2.622 -12.130 23.131 1.00 45.75 183 VAL A C 1
ATOM 1444 O O . VAL A 1 183 ? 3.396 -11.148 23.083 1.00 45.75 183 VAL A O 1
#

Sequence (183 aa):
MSAFSAQEQTERQLEHLGPFGIQETNISLSIIQESGMYTVNLNERLDALANCPEIEDVGQHAPIAPVTLNGVARDAANIPRSATHFCWVYPPAGFTQLSEKRKATINRKLARGDPDYTFLALGGFAYFRFDKYSVKTLQINCLVKADNGLHFDGPYSWQSEYTKHLSKEGRFQDVTISELIDV

Nearest PDB structures (foldseek):
  7tj9-assembly1_B  TM=3.508E-01  e=7.645E+00  Homo sapiens
  1q42-assembly1_A  TM=2.554E-01  e=5.354E+00  Candida albicans
  4wq1-assembly1_88  TM=1.858E-01  e=7.645E+00  Thermus thermophilus HB8

Radius of gyration: 18.07 Å; Cα contacts (8 Å, |Δi|>4): 293; chains: 1; bounding box: 40×59×40 Å

pLDDT: mean 82.1, std 12.98, range [39.06, 97.31]

Foldseek 3Di:
DDDDDPVVVVVVCQQKDDDWDKDWAPKDKDDDPPPQKIFTDPQPPDPLCNPVPQFHRMFGKDDKDFDPDDPVVCVQNVHPPQFGIKIWTAATGRLLVDDPVSVVVLVVVLVVFRFNSQCNQGTFMWTWHDDPPDIDTDTTMGIHHDPHGDMDGDDDDDDPVVVVVCVVVVNDDPDSDPVPPPD

Solvent-accessible surface area (backbone atoms only — not comparable to full-atom values): 10673 Å² total; per-residue (Å²): 135,84,80,75,53,75,65,60,52,54,59,56,55,55,53,43,51,65,38,26,27,70,37,71,36,90,62,53,60,46,76,41,82,98,67,50,32,31,39,44,65,63,89,87,78,41,78,95,53,63,89,44,87,51,50,46,58,35,30,44,38,52,79,79,39,70,62,81,69,53,74,70,59,25,59,75,60,67,46,64,89,74,43,49,29,32,27,47,32,48,36,40,40,41,59,66,68,51,53,70,73,52,48,56,53,50,49,58,41,41,75,70,49,39,36,55,56,28,26,49,73,70,12,31,43,38,29,23,31,75,54,101,89,46,79,41,72,74,50,31,34,16,72,30,81,38,97,53,68,51,68,41,79,35,86,76,88,84,57,73,68,54,54,58,52,36,56,75,69,64,67,69,72,81,78,65,50,75,88,71,69,79,124

Secondary structure (DSSP, 8-state):
-PPPPHHHHHHHTTSEEEEEEEEE-S--EEEETTTTEEEE--TTT-TTTTT-TTS-SEEEBPPPEE----HHHHHHTT--TT--EEEEE---TTGGG--HHHHHHHHHHHTTT-HHHHHHHH-EEEEEEEETTEEEEEEEEEEEE-SSSEEEE-PPPPPHHHHHHHHHTT-------GGGT--

Mean predicted aligned error: 8.32 Å